Protein AF-A0A2P4PNY0-F1 (afdb_monomer)

Organism: Rhizophagus irregularis (strain DAOM 181602 / DAOM 197198 / MUCL 43194) (NCBI:txid747089)

Secondary structure (DSSP, 8-state):
-------S-----TTSHHHHHHHHHHHHHHTTT--HHHHHHHHHHHHHHHHHHHHHHHHHHHHHHHTTSPP-------------------------HHHHHHHHHHHHHHHHTT-HHHHHHHHHHHHHHHHHHHHHTT--HHHHHHHHHHHHTS-GGGGGT--HHHHHHHHHTTS-GGGEEEEEEEES-TTSPTTTTSEEEEEEEE--SSSS-EEEEEEEEE-HHHHHTTSSS---HHHHHHHHHHHHHS-HHHHHTSEEEEEETTTTEEEEEEHHHHHHHHHHHHHHHHHHHTT-B-SSTTS-EE--TTEEEEEEEEEEEEEEEEEEETTTEEEEEEEEEEEEEEEEEE-

Radius of gyration: 27.97 Å; Cα contacts (8 Å, |Δi|>4): 452; chains: 1; bounding box: 77×72×75 Å

Sequence (351 aa):
MNTSKNYPGQNDNWKDLDNTWFTHFLEEVERLDLNKVLKEKINTEHLRYMQYLQTFWQKIIKEYKENLEPINTSNSIKVQVKQKEKLKRVRDDDTTESSEYWKRQSQILEQNKNNLVYRQVIDNALLVISAYESLIEDNIIPFIKILKTSLLLRSRMSLSSANEPVLQVIVENLLPSEYCIPEFSLVINGKKPKGSGRFGYSDIFVLSNIGNNNVILELKYISLVGLNRNQKNNLGANELENLDKLLETENEESILKRPYSYWSKEDKKMNLTTIGEILNNGMNQLSLYMKTISKGRAMNYSSSGVFDERVKISKSNPNKLKGFVILVIGFRRILWRSVDEVTTNYKYNKV

Structure (mmCIF, N/CA/C/O backbone):
data_AF-A0A2P4PNY0-F1
#
_entry.id   AF-A0A2P4PNY0-F1
#
loop_
_atom_site.group_PDB
_atom_site.id
_atom_site.type_symbol
_atom_site.label_atom_id
_atom_site.label_alt_id
_atom_site.label_comp_id
_atom_site.label_asym_id
_atom_site.label_entity_id
_atom_site.label_seq_id
_atom_site.pdbx_PDB_ins_code
_atom_site.Cartn_x
_atom_site.Cartn_y
_atom_site.Cartn_z
_atom_site.occupancy
_atom_site.B_iso_or_equiv
_atom_site.auth_seq_id
_atom_site.auth_comp_id
_atom_site.auth_asym_id
_atom_site.auth_atom_id
_atom_site.pdbx_PDB_model_num
ATOM 1 N N . MET A 1 1 ? 24.763 -51.687 8.242 1.00 35.53 1 MET A N 1
ATOM 2 C CA . MET A 1 1 ? 25.988 -50.878 8.074 1.00 35.53 1 MET A CA 1
ATOM 3 C C . MET A 1 1 ? 25.565 -49.432 7.885 1.00 35.53 1 MET A C 1
ATOM 5 O O . MET A 1 1 ? 25.078 -49.081 6.822 1.00 35.53 1 MET A O 1
ATOM 9 N N . ASN A 1 2 ? 25.647 -48.646 8.961 1.00 29.22 2 ASN A N 1
ATOM 10 C CA . ASN A 1 2 ? 25.443 -47.199 8.950 1.00 29.22 2 ASN A CA 1
ATOM 11 C C . ASN A 1 2 ? 26.727 -46.542 8.446 1.00 29.22 2 ASN A C 1
ATOM 13 O O . ASN A 1 2 ? 27.775 -46.729 9.057 1.00 29.22 2 ASN A O 1
ATOM 17 N N . THR A 1 3 ? 26.648 -45.754 7.382 1.00 30.28 3 THR A N 1
ATOM 18 C CA . THR A 1 3 ? 27.722 -44.831 7.000 1.00 30.28 3 THR A CA 1
ATOM 19 C C . THR A 1 3 ? 27.232 -43.413 7.244 1.00 30.28 3 THR A C 1
ATOM 21 O O . THR A 1 3 ? 26.562 -42.826 6.393 1.00 30.28 3 THR A O 1
ATOM 24 N N . SER A 1 4 ? 27.539 -42.878 8.430 1.00 29.58 4 SER A N 1
ATOM 25 C CA . SER A 1 4 ? 27.471 -41.441 8.673 1.00 29.58 4 SER A CA 1
ATOM 26 C C . SER A 1 4 ? 28.522 -40.768 7.793 1.00 29.58 4 SER A C 1
ATOM 28 O O . SER A 1 4 ? 29.705 -41.105 7.831 1.00 29.58 4 SER A O 1
ATOM 30 N N . LYS A 1 5 ? 28.094 -39.813 6.967 1.00 33.56 5 LYS A N 1
ATOM 31 C CA . LYS A 1 5 ? 29.020 -38.844 6.385 1.00 33.56 5 LYS A CA 1
ATOM 32 C C . LYS A 1 5 ? 29.390 -37.874 7.502 1.00 33.56 5 LYS A C 1
ATOM 34 O O . LYS A 1 5 ? 28.611 -36.989 7.839 1.00 33.56 5 LYS A O 1
ATOM 39 N N . ASN A 1 6 ? 30.550 -38.104 8.111 1.00 29.53 6 ASN A N 1
ATOM 40 C CA . ASN A 1 6 ? 31.180 -37.150 9.012 1.00 29.53 6 ASN A CA 1
ATOM 41 C C . ASN A 1 6 ? 31.557 -35.904 8.201 1.00 29.53 6 ASN A C 1
ATOM 43 O O . ASN A 1 6 ? 32.392 -35.977 7.300 1.00 29.53 6 ASN A O 1
ATOM 47 N N . TYR A 1 7 ? 30.922 -34.777 8.513 1.00 32.88 7 TYR A N 1
ATOM 48 C CA . TYR A 1 7 ? 31.394 -33.458 8.103 1.00 32.88 7 TYR A CA 1
ATOM 49 C C . TYR A 1 7 ? 32.656 -33.119 8.914 1.00 32.88 7 TYR A C 1
ATOM 51 O O . TYR A 1 7 ? 32.660 -33.338 10.129 1.00 32.88 7 TYR A O 1
ATOM 59 N N . PRO A 1 8 ? 33.733 -32.611 8.294 1.00 35.16 8 PRO A N 1
ATOM 60 C CA . PRO A 1 8 ? 34.912 -32.194 9.034 1.00 35.16 8 PRO A CA 1
ATOM 61 C C . PRO A 1 8 ? 34.647 -30.842 9.713 1.00 35.16 8 PRO A C 1
ATOM 63 O O . PRO A 1 8 ? 34.237 -29.890 9.055 1.00 35.16 8 PRO A O 1
ATOM 66 N N . GLY A 1 9 ? 34.917 -30.763 11.021 1.00 38.12 9 GLY A N 1
ATOM 67 C CA . GLY A 1 9 ? 35.144 -29.490 11.713 1.00 38.12 9 GLY A CA 1
ATOM 68 C C . GLY A 1 9 ? 34.057 -29.012 12.677 1.00 38.12 9 GLY A C 1
ATOM 69 O O . GLY A 1 9 ? 33.637 -27.864 12.596 1.00 38.12 9 GLY A O 1
ATOM 70 N N . GLN A 1 10 ? 33.654 -29.837 13.649 1.00 44.44 10 GLN A N 1
ATOM 71 C CA . GLN A 1 10 ? 33.247 -29.304 14.957 1.00 44.44 10 GLN A CA 1
ATOM 72 C C . GLN A 1 10 ? 34.504 -28.748 15.637 1.00 44.44 10 GLN A C 1
ATOM 74 O O . GLN A 1 10 ? 35.266 -29.488 16.253 1.00 44.44 10 GLN A O 1
ATOM 79 N N . ASN A 1 11 ? 34.755 -27.455 15.461 1.00 36.75 11 ASN A N 1
ATOM 80 C CA . ASN A 1 11 ? 35.730 -26.723 16.253 1.00 36.75 11 ASN A CA 1
ATOM 81 C C . ASN A 1 11 ? 34.990 -25.530 16.863 1.00 36.75 11 ASN A C 1
ATOM 83 O O . ASN A 1 11 ? 34.702 -24.552 16.175 1.00 36.75 11 ASN A O 1
ATOM 87 N N . ASP A 1 12 ? 34.642 -25.634 18.146 1.00 39.16 12 ASP A N 1
ATOM 88 C CA . ASP A 1 12 ? 33.947 -24.606 18.936 1.00 39.16 12 ASP A CA 1
ATOM 89 C C . ASP A 1 12 ? 34.868 -23.416 19.267 1.00 39.16 12 ASP A C 1
ATOM 91 O O . ASP A 1 12 ? 34.909 -22.902 20.384 1.00 39.16 12 ASP A O 1
ATOM 95 N N . ASN A 1 13 ? 35.639 -22.954 18.285 1.00 46.19 13 ASN A N 1
ATOM 96 C CA . ASN A 1 13 ? 36.471 -21.773 18.394 1.00 46.19 13 ASN A CA 1
ATOM 97 C C . ASN A 1 13 ? 35.958 -20.741 17.391 1.00 46.19 13 ASN A C 1
ATOM 99 O O . ASN A 1 13 ? 36.404 -20.672 16.250 1.00 46.19 13 ASN A O 1
ATOM 103 N N . TRP A 1 14 ? 35.008 -19.911 17.829 1.00 45.34 14 TRP A N 1
ATOM 104 C CA . TRP A 1 14 ? 34.404 -18.837 17.022 1.00 45.34 14 TRP A CA 1
ATOM 105 C C . TRP A 1 14 ? 35.437 -17.836 16.467 1.00 45.34 14 TRP A C 1
ATOM 107 O O . TRP A 1 14 ? 35.106 -17.009 15.624 1.00 45.34 14 TRP A O 1
ATOM 117 N N . LYS A 1 15 ? 36.695 -17.912 16.922 1.00 47.56 15 LYS A N 1
ATOM 118 C CA . LYS A 1 15 ? 37.825 -17.135 16.409 1.00 47.56 15 LYS A CA 1
ATOM 119 C C . LYS A 1 15 ? 38.295 -17.547 15.008 1.00 47.56 15 LYS A C 1
ATOM 121 O O . LYS A 1 15 ? 38.887 -16.707 14.343 1.00 47.56 15 LYS A O 1
ATOM 126 N N . ASP A 1 16 ? 38.041 -18.778 14.559 1.00 58.91 16 ASP A N 1
ATOM 127 C CA . ASP A 1 16 ? 38.620 -19.301 13.305 1.00 58.91 16 ASP A CA 1
ATOM 128 C C . ASP A 1 16 ? 37.651 -19.341 12.113 1.00 58.91 16 ASP A C 1
ATOM 130 O O . ASP A 1 16 ? 38.061 -19.653 10.994 1.00 58.91 16 ASP A O 1
ATOM 134 N N . LEU A 1 17 ? 36.376 -18.992 12.310 1.00 62.84 17 LEU A N 1
ATOM 135 C CA . LEU A 1 17 ? 35.372 -19.065 11.245 1.00 62.84 17 LEU A CA 1
ATOM 136 C C . LEU A 1 17 ? 35.588 -17.988 10.168 1.00 62.84 17 LEU A C 1
ATOM 138 O O . LEU A 1 17 ? 35.528 -18.294 8.981 1.00 62.84 17 LEU A O 1
ATOM 142 N N . ASP A 1 18 ? 35.893 -16.755 10.580 1.00 66.19 18 ASP A N 1
ATOM 143 C CA . ASP A 1 18 ? 36.121 -15.611 9.682 1.00 66.19 18 ASP A CA 1
ATOM 144 C C . ASP A 1 18 ? 37.346 -15.840 8.783 1.00 66.19 18 ASP A C 1
ATOM 146 O O . ASP A 1 18 ? 37.265 -15.740 7.561 1.00 66.19 18 ASP A O 1
ATOM 150 N N . ASN A 1 19 ? 38.450 -16.305 9.379 1.00 70.19 19 ASN A N 1
ATOM 151 C CA . ASN A 1 19 ? 39.661 -16.670 8.644 1.00 70.19 19 ASN A CA 1
ATOM 152 C C . ASN A 1 19 ? 39.401 -17.811 7.648 1.00 70.19 19 ASN A C 1
ATOM 154 O O . ASN A 1 19 ? 39.857 -17.740 6.512 1.00 70.19 19 ASN A O 1
ATOM 158 N N . THR A 1 20 ? 38.630 -18.831 8.041 1.00 73.31 20 THR A N 1
ATOM 159 C CA . THR A 1 20 ? 38.307 -19.975 7.169 1.00 73.31 20 THR A CA 1
ATOM 160 C C . THR A 1 20 ? 37.465 -19.549 5.962 1.00 73.31 20 THR A C 1
ATOM 162 O O . THR A 1 20 ? 37.745 -19.949 4.832 1.00 73.31 20 THR A O 1
ATOM 165 N N . TRP A 1 21 ? 36.455 -18.702 6.178 1.00 71.00 21 TRP A N 1
ATOM 166 C CA . TRP A 1 21 ? 35.624 -18.162 5.099 1.00 71.00 21 TRP A CA 1
ATOM 167 C C . TRP A 1 21 ? 36.411 -17.238 4.172 1.00 71.00 21 TRP A C 1
ATOM 169 O O . TRP A 1 21 ? 36.266 -17.318 2.951 1.00 71.00 21 TRP A O 1
ATOM 179 N N . PHE A 1 22 ? 37.273 -16.392 4.734 1.00 72.94 22 PHE A N 1
ATOM 180 C CA . PHE A 1 22 ? 38.096 -15.477 3.957 1.00 72.94 22 PHE A CA 1
ATOM 181 C C . PHE A 1 22 ? 39.138 -16.209 3.102 1.00 72.94 22 PHE A C 1
ATOM 183 O O . PHE A 1 22 ? 39.318 -15.866 1.934 1.00 72.94 22 PHE A O 1
ATOM 190 N N . THR A 1 23 ? 39.772 -17.260 3.633 1.00 75.56 23 THR A N 1
ATOM 191 C CA . THR A 1 23 ? 40.696 -18.106 2.864 1.00 75.56 23 THR A CA 1
ATOM 192 C C . THR A 1 23 ? 39.990 -18.780 1.688 1.00 75.56 23 THR A C 1
ATOM 194 O O . THR A 1 23 ? 40.466 -18.657 0.563 1.00 75.56 23 THR A O 1
ATOM 197 N N . HIS A 1 24 ? 38.818 -19.389 1.899 1.00 74.81 24 HIS A N 1
ATOM 198 C CA . HIS A 1 24 ? 38.047 -19.991 0.803 1.00 74.81 24 HIS A CA 1
ATOM 199 C C . HIS A 1 24 ? 37.588 -18.972 -0.247 1.00 74.81 24 HIS A C 1
ATOM 201 O O . HIS A 1 24 ? 37.593 -19.255 -1.444 1.00 74.81 24 HIS A O 1
ATOM 207 N N . PHE A 1 25 ? 37.222 -17.764 0.179 1.00 72.62 25 PHE A N 1
ATOM 208 C CA . PHE A 1 25 ? 36.877 -16.689 -0.744 1.00 72.62 25 PHE A CA 1
ATOM 209 C C . PHE A 1 25 ? 38.079 -16.255 -1.599 1.00 72.62 25 PHE A C 1
ATOM 211 O O . PHE A 1 25 ? 37.933 -16.045 -2.802 1.00 72.62 25 PHE A O 1
ATOM 218 N N . LEU A 1 26 ? 39.278 -16.159 -1.012 1.00 70.81 26 LEU A N 1
ATOM 219 C CA . LEU A 1 26 ? 40.501 -15.836 -1.753 1.00 70.81 26 LEU A CA 1
ATOM 220 C C . LEU A 1 26 ? 40.903 -16.937 -2.745 1.00 70.81 26 LEU A C 1
ATOM 222 O O . LEU A 1 26 ? 41.363 -16.606 -3.836 1.00 70.81 26 LEU A O 1
ATOM 226 N N . GLU A 1 27 ? 40.693 -18.211 -2.409 1.00 73.38 27 GLU A N 1
ATOM 227 C CA . GLU A 1 27 ? 40.929 -19.348 -3.314 1.00 73.38 27 GLU A CA 1
ATOM 228 C C . GLU A 1 27 ? 40.008 -19.303 -4.549 1.00 73.38 27 GLU A C 1
ATOM 230 O O . GLU A 1 27 ? 40.461 -19.513 -5.676 1.00 73.38 27 GLU A O 1
ATOM 235 N N . GLU A 1 28 ? 38.728 -18.950 -4.381 1.00 67.44 28 GLU A N 1
ATOM 236 C CA . GLU A 1 28 ? 37.810 -18.752 -5.517 1.00 67.44 28 GLU A CA 1
ATOM 237 C C . GLU A 1 28 ? 38.168 -17.513 -6.351 1.00 67.44 28 GLU A C 1
ATOM 239 O O . GLU A 1 28 ? 38.040 -17.529 -7.574 1.00 67.44 28 GLU A O 1
ATOM 244 N N . VAL A 1 29 ? 38.671 -16.446 -5.722 1.00 65.12 29 VAL A N 1
ATOM 245 C CA . VAL A 1 29 ? 39.173 -15.251 -6.424 1.00 65.12 29 VAL A CA 1
ATOM 246 C C . VAL A 1 29 ? 40.440 -15.563 -7.233 1.00 65.12 29 VAL A C 1
ATOM 248 O O . VAL A 1 29 ? 40.585 -15.053 -8.344 1.00 65.12 29 VAL A O 1
ATOM 251 N N . GLU A 1 30 ? 41.332 -16.427 -6.734 1.00 65.31 30 GLU A N 1
ATOM 252 C CA . GLU A 1 30 ? 42.498 -16.923 -7.486 1.00 65.31 30 GLU A CA 1
ATOM 253 C C . GLU A 1 30 ? 42.089 -17.768 -8.698 1.00 65.31 30 GLU A C 1
ATOM 255 O O . GLU A 1 30 ? 42.715 -17.680 -9.754 1.00 65.31 30 GLU A O 1
ATOM 260 N N . ARG A 1 31 ? 40.984 -18.515 -8.595 1.00 69.81 31 ARG A N 1
ATOM 261 C CA . ARG A 1 31 ? 40.416 -19.300 -9.703 1.00 69.81 31 ARG A CA 1
ATOM 262 C C . ARG A 1 31 ? 39.869 -18.441 -10.850 1.00 69.81 31 ARG A C 1
ATOM 264 O O . ARG A 1 31 ? 39.661 -18.954 -11.949 1.00 69.81 31 ARG A O 1
ATOM 271 N N . LEU A 1 32 ? 39.640 -17.150 -10.601 1.00 69.88 32 LEU A N 1
ATOM 272 C CA . LEU A 1 32 ? 39.089 -16.178 -11.550 1.00 69.88 32 LEU A CA 1
ATOM 273 C C . LEU A 1 32 ? 40.162 -15.306 -12.240 1.00 69.88 32 LEU A C 1
ATOM 275 O O . LEU A 1 32 ? 39.797 -14.388 -12.971 1.00 69.88 32 LEU A O 1
ATOM 279 N N . ASP A 1 33 ? 41.455 -15.587 -12.019 1.00 62.03 33 ASP A N 1
ATOM 280 C CA . ASP A 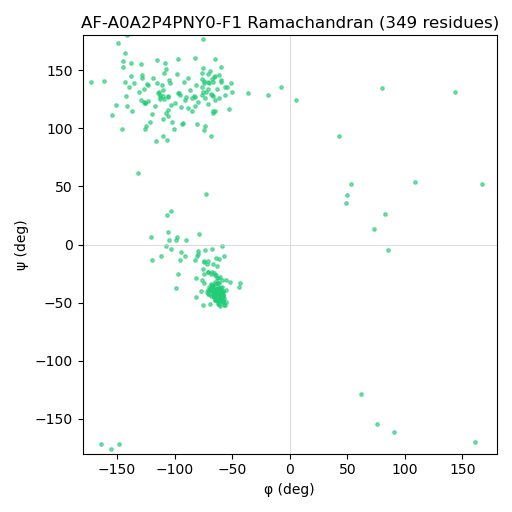1 33 ? 42.620 -14.881 -12.597 1.00 62.03 33 ASP A CA 1
ATOM 281 C C . ASP A 1 33 ? 42.552 -13.343 -12.457 1.00 62.03 33 ASP A C 1
ATOM 283 O O . ASP A 1 33 ? 42.810 -12.562 -13.377 1.00 62.03 33 ASP A O 1
ATOM 287 N N . LEU A 1 34 ? 42.128 -12.885 -11.276 1.00 63.31 34 LEU A N 1
ATOM 288 C CA . LEU A 1 34 ? 41.931 -11.468 -10.988 1.00 63.31 34 LEU A CA 1
ATOM 289 C C . LEU A 1 34 ? 43.256 -10.769 -10.624 1.00 63.31 34 LEU A C 1
ATOM 291 O O . LEU A 1 34 ? 44.068 -11.263 -9.845 1.00 63.31 34 LEU A O 1
ATOM 295 N N . ASN A 1 35 ? 43.450 -9.566 -11.178 1.00 67.88 35 ASN A N 1
ATOM 296 C CA . ASN A 1 35 ? 44.661 -8.742 -11.057 1.00 67.88 35 ASN A CA 1
ATOM 297 C C . ASN A 1 35 ? 45.123 -8.547 -9.591 1.00 67.88 35 ASN A C 1
ATOM 299 O O . ASN A 1 35 ? 44.317 -8.246 -8.708 1.00 67.88 35 ASN A O 1
ATOM 303 N N . LYS A 1 36 ? 46.444 -8.618 -9.352 1.00 69.62 36 LYS A N 1
ATOM 304 C CA . LYS A 1 36 ? 47.136 -8.393 -8.063 1.00 69.62 36 LYS A CA 1
ATOM 305 C C . LYS A 1 36 ? 46.637 -7.165 -7.279 1.00 69.62 36 LYS A C 1
ATOM 307 O O . LYS A 1 36 ? 46.517 -7.233 -6.058 1.00 69.62 36 LYS A O 1
ATOM 312 N N . VAL A 1 37 ? 46.278 -6.081 -7.970 1.00 69.44 37 VAL A N 1
ATOM 313 C CA . VAL A 1 37 ? 45.734 -4.849 -7.361 1.00 69.44 37 VAL A CA 1
ATOM 314 C C . VAL A 1 37 ? 44.394 -5.094 -6.653 1.00 69.44 37 VAL A C 1
ATOM 316 O O . VAL A 1 37 ? 44.138 -4.549 -5.579 1.00 69.44 37 VAL A O 1
ATOM 319 N N . LEU A 1 38 ? 43.534 -5.945 -7.218 1.00 67.88 38 LEU A N 1
ATOM 320 C CA . LEU A 1 38 ? 42.243 -6.283 -6.620 1.00 67.88 38 LEU A CA 1
ATOM 321 C C . LEU A 1 38 ? 42.424 -7.141 -5.361 1.00 67.88 38 LEU A C 1
ATOM 323 O O . LEU A 1 38 ? 41.728 -6.928 -4.372 1.00 67.88 38 LEU A O 1
ATOM 327 N N . LYS A 1 39 ? 43.407 -8.049 -5.364 1.00 69.69 39 LYS A N 1
ATOM 328 C CA . LYS A 1 39 ? 43.747 -8.888 -4.204 1.00 69.69 39 LYS A CA 1
ATOM 329 C C . LYS A 1 39 ? 44.208 -8.044 -3.011 1.00 69.69 39 LYS A C 1
ATOM 331 O O . LYS A 1 39 ? 43.735 -8.235 -1.892 1.00 69.69 39 LYS A O 1
ATOM 336 N N . GLU A 1 40 ? 45.067 -7.056 -3.252 1.00 74.31 40 GLU A N 1
ATOM 337 C CA . GLU A 1 40 ? 45.514 -6.108 -2.221 1.00 74.31 40 GLU A CA 1
ATOM 338 C C . GLU A 1 40 ? 44.351 -5.258 -1.679 1.00 74.31 40 GLU A C 1
ATOM 340 O O . GLU A 1 40 ? 44.251 -5.031 -0.468 1.00 74.31 40 GLU A O 1
ATOM 345 N N . LYS A 1 41 ? 43.418 -4.853 -2.551 1.00 78.06 41 LYS A N 1
ATOM 346 C CA . LYS A 1 41 ? 42.218 -4.111 -2.150 1.00 78.06 41 LYS A CA 1
ATOM 347 C C . LYS A 1 41 ? 41.279 -4.956 -1.283 1.00 78.06 41 LYS A C 1
ATOM 349 O O . LYS A 1 41 ? 40.830 -4.471 -0.248 1.00 78.06 41 LYS A O 1
ATOM 354 N N . ILE A 1 42 ? 41.033 -6.211 -1.660 1.00 75.06 42 ILE A N 1
ATOM 355 C CA . ILE A 1 42 ? 40.194 -7.154 -0.901 1.00 75.06 42 ILE A CA 1
ATOM 356 C C . ILE A 1 42 ? 40.784 -7.403 0.492 1.00 75.06 42 ILE A C 1
ATOM 358 O O . ILE A 1 42 ? 40.068 -7.287 1.485 1.00 75.06 42 ILE A O 1
ATOM 362 N N . ASN A 1 43 ? 42.095 -7.648 0.585 1.00 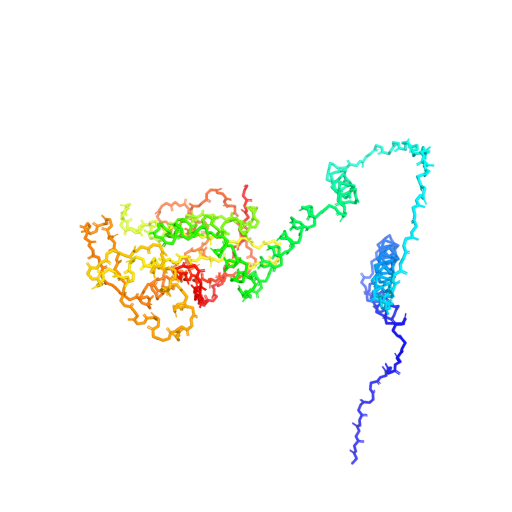73.50 43 ASN A N 1
ATOM 363 C CA . ASN A 1 43 ? 42.782 -7.836 1.867 1.00 73.50 43 ASN A CA 1
ATOM 364 C C . ASN A 1 43 ? 42.666 -6.604 2.775 1.00 73.50 43 ASN A C 1
ATOM 366 O O . ASN A 1 43 ? 42.447 -6.729 3.981 1.00 73.50 43 ASN A O 1
ATOM 370 N N . THR A 1 44 ? 42.783 -5.408 2.194 1.00 74.62 44 THR A N 1
ATOM 371 C CA . THR A 1 44 ? 42.687 -4.148 2.940 1.00 74.62 44 THR A CA 1
ATOM 372 C C . THR A 1 44 ? 41.277 -3.920 3.487 1.00 74.62 44 THR A C 1
ATOM 374 O O . THR A 1 44 ? 41.123 -3.544 4.650 1.00 74.62 44 THR A O 1
ATOM 377 N N . GLU A 1 45 ? 40.238 -4.163 2.682 1.00 74.81 45 GLU A N 1
ATOM 378 C CA . GLU A 1 45 ? 38.852 -4.017 3.143 1.00 74.81 45 GLU A CA 1
ATOM 379 C C . GLU A 1 45 ? 38.485 -5.092 4.174 1.00 74.81 45 GLU A C 1
ATOM 381 O O . GLU A 1 45 ? 37.852 -4.764 5.176 1.00 74.81 45 GLU A O 1
ATOM 386 N N . HIS A 1 46 ? 38.946 -6.337 4.009 1.00 75.56 46 HIS A N 1
ATOM 387 C CA . HIS A 1 46 ? 38.740 -7.395 5.001 1.00 75.56 46 HIS A CA 1
ATOM 388 C C . HIS A 1 46 ? 39.317 -7.011 6.370 1.00 75.56 46 HIS A C 1
ATOM 390 O O . HIS A 1 46 ? 38.608 -7.039 7.374 1.00 75.56 46 HIS A O 1
ATOM 396 N N . LEU A 1 47 ? 40.571 -6.543 6.410 1.00 74.81 47 LEU A N 1
ATOM 397 C CA . LEU A 1 47 ? 41.205 -6.091 7.651 1.00 74.81 47 LEU A CA 1
ATOM 398 C C . LEU A 1 47 ? 40.433 -4.930 8.301 1.00 74.81 47 LEU A C 1
ATOM 400 O O . LEU A 1 47 ? 40.267 -4.889 9.522 1.00 74.81 47 LEU A O 1
ATOM 404 N N . ARG A 1 48 ? 39.934 -3.995 7.485 1.00 71.94 48 ARG A N 1
ATOM 405 C CA . ARG A 1 48 ? 39.144 -2.848 7.946 1.00 71.94 48 ARG A CA 1
ATOM 406 C C . ARG A 1 48 ? 37.810 -3.280 8.558 1.00 71.94 48 ARG A C 1
ATOM 408 O O . ARG A 1 48 ? 37.443 -2.782 9.624 1.00 71.94 48 ARG A O 1
ATOM 415 N N . TYR A 1 49 ? 37.100 -4.205 7.916 1.00 71.56 49 TYR A N 1
ATOM 416 C CA . TYR A 1 49 ? 35.847 -4.755 8.431 1.00 71.56 49 TYR A CA 1
ATOM 417 C C . TYR A 1 49 ? 36.064 -5.598 9.689 1.00 71.56 49 TYR A C 1
ATOM 419 O O . TYR A 1 49 ? 35.305 -5.445 10.645 1.00 71.56 49 TYR A O 1
ATOM 427 N N . MET A 1 50 ? 37.134 -6.396 9.745 1.00 72.81 50 MET A N 1
ATOM 428 C CA . MET A 1 50 ? 37.508 -7.172 10.930 1.00 72.81 50 MET A CA 1
ATOM 429 C C . MET A 1 50 ? 37.737 -6.255 12.144 1.00 72.81 50 MET A C 1
ATOM 431 O O . MET A 1 50 ? 37.176 -6.479 13.217 1.00 72.81 50 MET A O 1
ATOM 435 N N . GLN A 1 51 ? 38.486 -5.160 11.969 1.00 68.94 51 GLN A N 1
ATOM 436 C CA . GLN A 1 51 ? 38.708 -4.157 13.022 1.00 68.94 51 GLN A CA 1
ATOM 437 C C . GLN A 1 51 ? 37.412 -3.452 13.448 1.00 68.94 51 GLN A C 1
ATOM 439 O O . GLN A 1 51 ? 37.193 -3.210 14.641 1.00 68.94 51 GLN A O 1
ATOM 444 N N . TYR A 1 52 ? 36.540 -3.132 12.489 1.00 74.75 52 TYR A N 1
ATOM 445 C CA . TYR A 1 52 ? 35.236 -2.530 12.760 1.00 74.75 52 TYR A CA 1
ATOM 446 C C . TYR A 1 52 ? 34.346 -3.462 13.593 1.00 74.75 52 TYR A C 1
ATOM 448 O O . TYR A 1 52 ? 33.852 -3.055 14.646 1.00 74.75 52 TYR A O 1
ATOM 456 N N . LEU A 1 53 ? 34.198 -4.721 13.170 1.00 67.62 53 LEU A N 1
ATOM 457 C CA . LEU A 1 53 ? 33.413 -5.747 13.859 1.00 67.62 53 LEU A CA 1
ATOM 458 C C . LEU A 1 53 ? 33.958 -6.031 15.260 1.00 67.62 53 LEU A C 1
ATOM 460 O O . LEU A 1 53 ? 33.189 -6.086 16.220 1.00 67.62 53 LEU A O 1
ATOM 464 N N . GLN A 1 54 ? 35.280 -6.138 15.406 1.00 70.81 54 GLN A N 1
ATOM 465 C CA . GLN A 1 54 ? 35.923 -6.310 16.707 1.00 70.81 54 GLN A CA 1
ATOM 466 C C . GLN A 1 54 ? 35.593 -5.143 17.648 1.00 70.81 54 GLN A C 1
ATOM 468 O O . GLN A 1 54 ? 35.190 -5.359 18.792 1.00 70.81 54 GLN A O 1
ATOM 473 N N . THR A 1 55 ? 35.715 -3.907 17.158 1.00 70.19 55 THR A N 1
ATOM 474 C CA . THR A 1 55 ? 35.408 -2.698 17.935 1.00 70.19 55 THR A CA 1
ATOM 475 C C . THR A 1 55 ? 33.928 -2.636 18.315 1.00 70.19 55 THR A C 1
ATOM 477 O O . THR A 1 55 ? 33.587 -2.255 19.437 1.00 70.19 55 THR A O 1
ATOM 480 N N . PHE A 1 56 ? 33.040 -3.015 17.395 1.00 74.69 56 PHE A N 1
ATOM 481 C CA . PHE A 1 56 ? 31.600 -3.081 17.621 1.00 74.69 56 PHE A CA 1
ATOM 482 C C . PHE A 1 56 ? 31.256 -4.070 18.743 1.00 74.69 56 PHE A C 1
ATOM 484 O O . PHE A 1 56 ? 30.634 -3.686 19.732 1.00 74.69 56 PHE A O 1
ATOM 491 N N . TRP A 1 57 ? 31.739 -5.311 18.664 1.00 67.31 57 TRP A N 1
ATOM 492 C CA . TRP A 1 57 ? 31.449 -6.331 19.675 1.00 67.31 57 TRP A CA 1
ATOM 493 C C . TRP A 1 57 ? 32.074 -6.030 21.036 1.00 67.31 57 TRP A C 1
ATOM 495 O O . TRP A 1 57 ? 31.443 -6.268 22.064 1.00 67.31 57 TRP A O 1
ATOM 505 N N . GLN A 1 58 ? 33.273 -5.445 21.075 1.00 71.19 58 GLN A N 1
ATOM 506 C CA . GLN A 1 58 ? 33.872 -4.983 22.329 1.00 71.19 58 GLN A CA 1
ATOM 507 C C . GLN A 1 58 ? 33.008 -3.928 23.030 1.00 71.19 58 GLN A C 1
ATOM 509 O O . GLN A 1 58 ? 32.898 -3.961 24.257 1.00 71.19 58 GLN A O 1
ATOM 514 N N . LYS A 1 59 ? 32.361 -3.027 22.275 1.00 77.62 59 LYS A N 1
ATOM 515 C CA . LYS A 1 59 ? 31.403 -2.060 22.834 1.00 77.62 59 LYS A CA 1
ATOM 516 C C . LYS A 1 59 ? 30.170 -2.757 23.408 1.00 77.62 59 LYS A C 1
ATOM 518 O O . LYS A 1 59 ? 29.839 -2.490 24.557 1.00 77.62 59 LYS A O 1
ATOM 523 N N . ILE A 1 60 ? 29.562 -3.684 22.665 1.00 67.94 60 ILE A N 1
ATOM 524 C CA . ILE A 1 60 ? 28.383 -4.444 23.119 1.00 67.94 60 ILE A CA 1
ATOM 525 C C . ILE A 1 60 ? 28.689 -5.245 24.394 1.00 67.94 60 ILE A C 1
ATOM 527 O O . ILE A 1 60 ? 27.931 -5.205 25.359 1.00 67.94 60 ILE A O 1
ATOM 531 N N . ILE A 1 61 ? 29.832 -5.937 24.441 1.00 75.62 61 ILE A N 1
ATOM 532 C CA . ILE A 1 61 ? 30.250 -6.721 25.614 1.00 75.62 61 ILE A CA 1
ATOM 533 C C . ILE A 1 61 ? 30.508 -5.813 26.821 1.00 75.62 61 ILE A C 1
ATOM 535 O O . ILE A 1 61 ? 30.171 -6.177 27.948 1.00 75.62 61 ILE A O 1
ATOM 539 N N . LYS A 1 62 ? 31.117 -4.641 26.604 1.00 78.38 62 LYS A N 1
ATOM 540 C CA . LYS A 1 62 ? 31.360 -3.656 27.662 1.00 78.38 62 LYS A CA 1
ATOM 541 C C . LYS A 1 62 ? 30.046 -3.123 28.237 1.00 78.38 62 LYS A C 1
ATOM 543 O O . LYS A 1 62 ? 29.880 -3.145 29.449 1.00 78.38 62 LYS A O 1
ATOM 548 N N . GLU A 1 63 ? 29.114 -2.727 27.376 1.00 76.38 63 GLU A N 1
ATOM 549 C CA . GLU A 1 63 ? 27.780 -2.255 27.760 1.00 76.38 63 GLU A CA 1
ATOM 550 C C . GLU A 1 63 ? 27.008 -3.323 28.549 1.00 76.38 63 GLU A C 1
ATOM 552 O O . GLU A 1 63 ? 26.406 -3.035 29.579 1.00 76.38 63 GLU A O 1
ATOM 557 N N . TYR A 1 64 ? 27.091 -4.588 28.131 1.00 70.12 64 TYR A N 1
ATOM 558 C CA . TYR A 1 64 ? 26.448 -5.689 28.847 1.00 70.12 64 TYR A CA 1
ATOM 559 C C . TYR A 1 64 ? 27.064 -5.940 30.235 1.00 70.12 64 TYR A C 1
ATOM 561 O O . TYR A 1 64 ? 26.340 -6.197 31.193 1.00 70.12 64 TYR A O 1
ATOM 569 N N . LYS A 1 65 ? 28.395 -5.835 30.369 1.00 74.12 65 LYS A N 1
ATOM 570 C CA . LYS A 1 65 ? 29.096 -5.974 31.660 1.00 74.12 65 LYS A CA 1
ATOM 571 C C . LYS A 1 65 ? 28.806 -4.818 32.619 1.00 74.12 65 LYS A C 1
ATOM 573 O O . LYS A 1 65 ? 28.677 -5.058 33.812 1.00 74.12 65 LYS A O 1
ATOM 578 N N . GLU A 1 66 ? 28.687 -3.592 32.111 1.00 71.94 66 GLU A N 1
ATOM 579 C CA . GLU A 1 66 ? 28.356 -2.404 32.915 1.00 71.94 66 GLU A CA 1
ATOM 580 C C . GLU A 1 66 ? 26.909 -2.441 33.444 1.00 71.94 66 GLU A C 1
ATOM 582 O O . GLU A 1 66 ? 26.631 -1.894 34.507 1.00 71.94 66 GLU A O 1
ATOM 587 N N . ASN A 1 67 ? 26.008 -3.153 32.760 1.00 67.31 67 ASN A N 1
ATOM 588 C CA . ASN A 1 67 ? 24.601 -3.300 33.148 1.00 67.31 67 ASN A CA 1
ATOM 589 C C . ASN A 1 67 ? 24.314 -4.503 34.079 1.00 67.31 67 ASN A C 1
ATOM 591 O O . ASN A 1 67 ? 23.151 -4.765 34.386 1.00 67.31 67 ASN A O 1
ATOM 595 N N . LEU A 1 68 ? 25.341 -5.243 34.521 1.00 51.59 68 LEU A N 1
ATOM 596 C CA . LEU A 1 68 ? 25.211 -6.464 35.338 1.00 51.59 68 LEU A CA 1
ATOM 597 C C . LEU A 1 68 ? 25.560 -6.293 36.834 1.00 51.59 68 LEU A C 1
ATOM 599 O O . LEU A 1 68 ? 25.505 -7.272 37.576 1.00 51.59 68 LEU A O 1
ATOM 603 N N . GLU A 1 69 ? 25.878 -5.086 37.310 1.00 46.44 69 GLU A N 1
ATOM 604 C CA . GLU A 1 69 ? 26.152 -4.827 38.737 1.00 46.44 69 GLU A CA 1
ATOM 605 C C . GLU A 1 69 ? 24.879 -4.393 39.510 1.00 46.44 69 GLU A C 1
ATOM 607 O O . GLU A 1 69 ? 24.079 -3.613 38.981 1.00 46.44 69 GLU A O 1
ATOM 612 N N . PRO A 1 70 ? 24.653 -4.852 40.762 1.00 44.47 70 PRO A N 1
ATOM 613 C CA . PRO A 1 70 ? 23.462 -4.504 41.532 1.00 44.47 70 PRO A CA 1
ATOM 614 C C . PRO A 1 70 ? 23.516 -3.067 42.068 1.00 44.47 70 PRO A C 1
ATOM 616 O O . PRO A 1 70 ? 24.533 -2.598 42.574 1.00 44.47 70 PRO A O 1
ATOM 619 N N . ILE A 1 71 ? 22.361 -2.401 42.036 1.00 43.66 71 ILE A N 1
ATOM 620 C CA . ILE A 1 71 ? 22.097 -1.093 42.646 1.00 43.66 71 ILE A CA 1
ATOM 621 C C . ILE A 1 71 ? 22.502 -1.105 44.129 1.00 43.66 71 ILE A C 1
ATOM 623 O O . ILE A 1 71 ? 21.868 -1.790 44.928 1.00 43.66 71 ILE A O 1
ATOM 627 N N . ASN A 1 72 ? 23.491 -0.285 44.507 1.00 33.75 72 ASN A N 1
ATOM 628 C CA . ASN A 1 72 ? 23.607 0.277 45.853 1.00 33.75 72 ASN A CA 1
ATOM 629 C C . ASN A 1 72 ? 24.320 1.646 45.864 1.00 33.75 72 ASN A C 1
ATOM 631 O O . ASN A 1 72 ? 25.464 1.804 45.458 1.00 33.75 72 ASN A O 1
ATOM 635 N N . THR A 1 73 ? 23.555 2.622 46.349 1.00 32.75 73 THR A N 1
ATOM 636 C CA . THR A 1 73 ? 23.836 3.927 46.971 1.00 32.75 73 THR A CA 1
ATOM 637 C C . THR A 1 73 ? 25.283 4.454 47.061 1.00 32.75 73 THR A C 1
ATOM 639 O O . THR A 1 73 ? 26.111 3.890 47.766 1.00 32.75 73 THR A O 1
ATOM 642 N N . SER A 1 74 ? 25.507 5.666 46.523 1.00 30.27 74 SER A N 1
ATOM 643 C CA . SER A 1 74 ? 25.995 6.884 47.225 1.00 30.27 74 SER A CA 1
ATOM 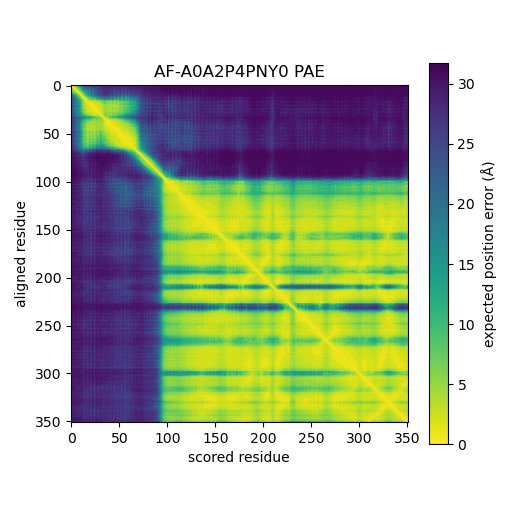644 C C . SER A 1 74 ? 26.951 7.779 46.404 1.00 30.27 74 SER A C 1
ATOM 646 O O . SER A 1 74 ? 27.899 7.335 45.771 1.00 30.27 74 SER A O 1
ATOM 648 N N . ASN A 1 75 ? 26.621 9.076 46.430 1.00 32.59 75 ASN A N 1
ATOM 649 C CA . ASN A 1 75 ? 27.367 10.298 46.093 1.00 32.59 75 ASN A CA 1
ATOM 650 C C . ASN A 1 75 ? 28.872 10.216 45.761 1.00 32.59 75 ASN A C 1
ATOM 652 O O . ASN A 1 75 ? 29.657 9.773 46.589 1.00 32.59 75 ASN A O 1
ATOM 656 N N . SER A 1 76 ? 29.292 10.925 44.699 1.00 28.75 76 SER A N 1
ATOM 657 C CA . SER A 1 76 ? 30.349 11.955 44.787 1.00 28.75 76 SER A CA 1
ATOM 658 C C . SER A 1 76 ? 30.525 12.747 43.479 1.00 28.75 76 SER A C 1
ATOM 660 O O . SER A 1 76 ? 30.486 12.218 42.376 1.00 28.75 76 SER A O 1
ATOM 662 N N . ILE A 1 77 ? 30.736 14.046 43.662 1.00 33.19 77 ILE A N 1
ATOM 663 C CA . ILE A 1 77 ? 30.881 15.165 42.724 1.00 33.19 77 ILE A CA 1
ATOM 664 C C . ILE A 1 77 ? 32.326 15.281 42.157 1.00 33.19 77 ILE A C 1
ATOM 666 O O . ILE A 1 77 ? 33.267 14.881 42.837 1.00 33.19 77 ILE A O 1
ATOM 670 N N . LYS A 1 78 ? 32.473 15.999 41.011 1.00 30.41 78 LYS A N 1
ATOM 671 C CA . LYS A 1 78 ? 33.684 16.640 40.392 1.00 30.41 78 LYS A CA 1
ATOM 672 C C . LYS A 1 78 ? 34.618 15.695 39.595 1.00 30.41 78 LYS A C 1
ATOM 674 O O . LYS A 1 78 ? 34.923 14.610 40.045 1.00 30.41 78 LYS A O 1
ATOM 679 N N . VAL A 1 79 ? 35.118 16.020 38.392 1.00 30.56 79 VAL A N 1
ATOM 680 C CA . VAL A 1 79 ? 35.842 17.231 37.944 1.00 30.56 79 VAL A CA 1
ATOM 681 C C . VAL A 1 79 ? 35.799 17.349 36.400 1.00 30.56 79 VAL A C 1
ATOM 683 O O . VAL A 1 79 ? 35.990 16.368 35.690 1.00 30.56 79 VAL A O 1
ATOM 686 N N . GLN A 1 80 ? 35.632 18.573 35.883 1.00 38.22 80 GLN A N 1
ATOM 687 C CA . GLN A 1 80 ? 35.979 18.978 34.512 1.00 38.22 80 GLN A CA 1
ATOM 688 C C . GLN A 1 80 ? 37.500 19.143 34.351 1.00 38.22 80 GLN A C 1
ATOM 690 O O . GLN A 1 80 ? 38.079 19.929 35.095 1.00 38.22 80 GLN A O 1
ATOM 695 N N . VAL A 1 81 ? 38.120 18.563 33.312 1.00 28.75 81 VAL A N 1
ATOM 696 C CA . VAL A 1 81 ? 39.373 19.094 32.737 1.00 28.75 81 VAL A CA 1
ATOM 697 C C . VAL A 1 81 ? 39.377 18.968 31.207 1.00 28.75 81 VAL A C 1
ATOM 699 O O . VAL A 1 81 ? 39.310 17.883 30.640 1.00 28.75 81 VAL A O 1
ATOM 702 N N . LYS A 1 82 ? 39.469 20.142 30.568 1.00 35.34 82 LYS A N 1
ATOM 703 C CA . LYS A 1 82 ? 40.037 20.452 29.245 1.00 35.34 82 LYS A CA 1
ATOM 704 C C . LYS A 1 82 ? 40.992 19.388 28.683 1.00 35.34 82 LYS A C 1
ATOM 706 O O . LYS A 1 82 ? 42.060 19.197 29.248 1.00 35.34 82 LYS A O 1
ATOM 711 N N . GLN A 1 83 ? 40.755 18.953 27.446 1.00 31.59 83 GLN A N 1
ATOM 712 C CA . GLN A 1 83 ? 41.839 18.803 26.470 1.00 31.59 83 GLN A CA 1
ATOM 713 C C . GLN A 1 83 ? 41.395 19.343 25.109 1.00 31.59 83 GLN A C 1
ATOM 715 O O . GLN A 1 83 ? 40.456 18.867 24.479 1.00 31.59 83 GLN A O 1
ATOM 720 N N . LYS A 1 84 ? 42.081 20.409 24.702 1.00 35.91 84 LYS A N 1
ATOM 721 C CA . LYS A 1 84 ? 42.002 21.064 23.405 1.00 35.91 84 LYS A CA 1
ATOM 722 C C . LYS A 1 84 ? 43.420 20.985 22.861 1.00 35.91 84 LYS A C 1
ATOM 724 O O . LYS A 1 84 ? 44.254 21.739 23.343 1.00 35.91 84 LYS A O 1
ATOM 729 N N . GLU A 1 85 ? 43.698 20.118 21.891 1.00 32.34 85 GLU A N 1
ATOM 730 C CA . GLU A 1 85 ? 44.909 20.261 21.079 1.00 32.34 85 GLU A CA 1
ATOM 731 C C . GLU A 1 85 ? 44.785 19.627 19.682 1.00 32.34 85 GLU A C 1
ATOM 733 O O . GLU A 1 85 ? 44.679 18.421 19.510 1.00 32.34 85 GLU A O 1
ATOM 738 N N . LYS A 1 86 ? 44.773 20.527 18.688 1.00 36.66 86 LYS A N 1
ATOM 739 C CA . LYS A 1 86 ? 45.357 20.439 17.338 1.00 36.66 86 LYS A CA 1
ATOM 740 C C . LYS A 1 86 ? 45.195 19.127 16.551 1.00 36.66 86 LYS A C 1
ATOM 742 O O . LYS A 1 86 ? 46.112 18.318 16.484 1.00 36.66 86 LYS A O 1
ATOM 747 N N . LEU A 1 87 ? 44.143 19.058 15.733 1.00 34.03 87 LEU A N 1
ATOM 748 C CA . LEU A 1 87 ? 44.202 18.323 14.465 1.00 34.03 87 LEU A CA 1
ATOM 749 C C . LEU A 1 87 ? 44.611 19.292 13.348 1.00 34.03 87 LEU A C 1
ATOM 751 O O . LEU A 1 87 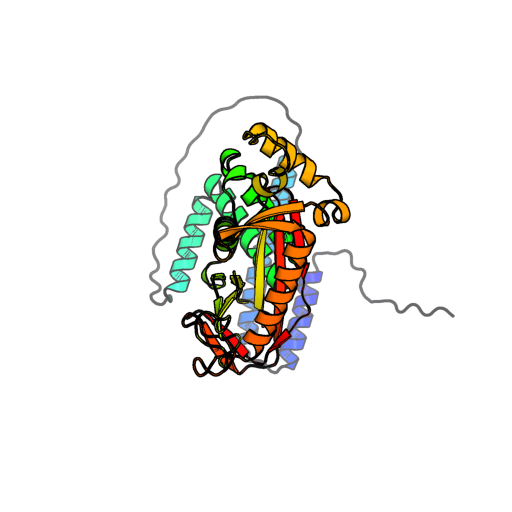? 43.847 20.163 12.929 1.00 34.03 87 LEU A O 1
ATOM 755 N N . LYS A 1 88 ? 45.874 19.169 12.926 1.00 33.53 88 LYS A N 1
ATOM 756 C CA . LYS A 1 88 ? 46.417 19.790 11.715 1.00 33.53 88 LYS A CA 1
ATOM 757 C C . LYS A 1 88 ? 45.565 19.358 10.518 1.00 33.53 88 LYS A C 1
ATOM 759 O O . LYS A 1 88 ? 45.354 18.169 10.305 1.00 33.53 88 LYS A O 1
ATOM 764 N N . ARG A 1 89 ? 45.110 20.337 9.734 1.00 40.12 89 ARG A N 1
ATOM 765 C CA . ARG A 1 89 ? 44.544 20.118 8.400 1.00 40.12 89 ARG A CA 1
ATOM 766 C C . ARG A 1 89 ? 45.659 19.619 7.483 1.00 40.12 89 ARG A C 1
ATOM 768 O O . ARG A 1 89 ? 46.579 20.379 7.195 1.00 40.12 89 ARG A O 1
ATOM 775 N N . VAL A 1 90 ? 45.560 18.372 7.041 1.00 34.34 90 VAL A N 1
ATOM 776 C CA . VAL A 1 90 ? 46.181 17.928 5.791 1.00 34.34 90 VAL A CA 1
ATOM 777 C C . VAL A 1 90 ? 45.147 18.212 4.706 1.00 34.34 90 VAL A C 1
ATOM 779 O O . VAL A 1 90 ? 44.010 17.751 4.801 1.00 34.34 90 VAL A O 1
ATOM 782 N N . ARG A 1 91 ? 45.501 19.094 3.766 1.00 44.00 91 ARG A N 1
ATOM 783 C CA . ARG A 1 91 ? 44.768 19.274 2.513 1.00 44.00 91 ARG A CA 1
ATOM 784 C C . ARG A 1 91 ? 45.232 18.156 1.591 1.00 44.00 91 ARG A C 1
ATOM 786 O O . ARG A 1 91 ? 46.331 18.261 1.061 1.00 44.00 91 ARG A O 1
ATOM 793 N N . ASP A 1 92 ? 44.395 17.143 1.439 1.00 36.00 92 ASP A N 1
ATOM 794 C CA . ASP A 1 92 ? 44.405 16.309 0.246 1.00 36.00 92 ASP A CA 1
ATOM 795 C C . ASP A 1 92 ? 43.246 16.815 -0.615 1.00 36.00 92 ASP A C 1
ATOM 797 O O . ASP A 1 92 ? 42.074 16.589 -0.311 1.00 36.00 92 ASP A O 1
ATOM 801 N N . ASP A 1 93 ? 43.609 17.630 -1.602 1.00 45.50 93 ASP A N 1
ATOM 802 C CA . ASP A 1 93 ? 42.759 18.072 -2.706 1.00 45.50 93 ASP A CA 1
ATOM 803 C C . ASP A 1 93 ? 42.608 16.866 -3.645 1.00 45.50 93 ASP A C 1
ATOM 805 O O . ASP A 1 93 ? 43.579 16.500 -4.299 1.00 45.50 93 ASP A O 1
ATOM 809 N N . ASP A 1 94 ? 41.461 16.177 -3.581 1.00 53.62 94 ASP A N 1
ATOM 810 C CA . ASP A 1 94 ? 40.819 15.420 -4.684 1.00 53.62 94 ASP A CA 1
ATOM 811 C C . ASP A 1 94 ? 39.701 14.493 -4.160 1.00 53.62 94 ASP A C 1
ATOM 813 O O . ASP A 1 94 ? 39.650 13.289 -4.431 1.00 53.62 94 ASP A O 1
ATOM 817 N N . THR A 1 95 ? 38.755 15.029 -3.383 1.00 44.03 95 THR A N 1
ATOM 818 C CA . THR A 1 95 ? 37.592 14.249 -2.936 1.00 44.03 95 THR A CA 1
ATOM 819 C C . THR A 1 95 ? 36.308 14.715 -3.604 1.00 44.03 95 THR A C 1
ATOM 821 O O . THR A 1 95 ? 35.760 15.761 -3.285 1.00 44.03 95 THR A O 1
ATOM 824 N N . THR A 1 96 ? 35.807 13.877 -4.515 1.00 57.41 96 THR A N 1
ATOM 825 C CA . THR A 1 96 ? 34.451 13.903 -5.086 1.00 57.41 96 THR A CA 1
ATOM 826 C C . THR A 1 96 ? 33.426 14.316 -4.022 1.00 57.41 96 THR A C 1
ATOM 828 O O . THR A 1 96 ? 33.416 13.720 -2.940 1.00 57.41 96 THR A O 1
ATOM 831 N N . GLU A 1 97 ? 32.553 15.287 -4.331 1.00 60.28 97 GLU A N 1
ATOM 832 C CA . GLU A 1 97 ? 31.565 15.916 -3.422 1.00 60.28 97 GLU A CA 1
ATOM 833 C C . GLU A 1 97 ? 30.815 14.922 -2.509 1.00 60.28 97 GLU A C 1
ATOM 835 O O . GLU A 1 97 ? 30.519 15.216 -1.349 1.00 60.28 97 GLU A O 1
ATOM 840 N N . SER A 1 98 ? 30.561 13.701 -2.994 1.00 64.81 98 SER A N 1
ATOM 841 C CA . SER A 1 98 ? 29.926 12.619 -2.231 1.00 64.81 98 SER A CA 1
ATOM 842 C C . SER A 1 98 ? 30.734 12.174 -0.998 1.00 64.81 98 SER A C 1
ATOM 844 O O . SER A 1 98 ? 30.174 11.943 0.073 1.00 64.81 98 SER A O 1
ATOM 846 N N . SER A 1 99 ? 32.060 12.081 -1.102 1.00 73.06 99 SER A N 1
ATOM 847 C CA . SER A 1 99 ? 32.914 11.590 -0.012 1.00 73.06 99 SER A CA 1
ATOM 848 C C . SER A 1 99 ? 33.081 12.609 1.123 1.00 73.06 99 SER A C 1
ATOM 850 O O . SER A 1 99 ? 33.137 12.225 2.294 1.00 73.06 99 SER A O 1
ATOM 852 N N . GLU A 1 100 ? 33.094 13.907 0.809 1.00 82.56 100 GLU A N 1
ATOM 853 C CA . GLU A 1 100 ? 33.074 14.975 1.814 1.00 82.56 100 GLU A CA 1
ATOM 854 C C . GLU A 1 100 ? 31.715 15.069 2.507 1.00 82.56 100 GLU A C 1
ATOM 856 O O . GLU A 1 100 ? 31.655 15.217 3.732 1.00 82.56 100 GLU A O 1
ATOM 861 N N . TYR A 1 101 ? 30.626 14.897 1.751 1.00 80.62 101 TYR A N 1
ATOM 862 C CA . TYR A 1 101 ? 29.277 14.822 2.301 1.00 80.62 101 TYR A CA 1
ATOM 863 C C . TYR A 1 101 ? 29.151 13.698 3.336 1.00 80.62 101 TYR A C 1
ATOM 865 O O . TYR A 1 101 ? 28.758 13.959 4.475 1.00 80.62 101 TYR A O 1
ATOM 873 N N . TRP A 1 102 ? 29.560 12.469 2.997 1.00 80.38 102 TRP A N 1
ATOM 874 C CA . TRP A 1 102 ? 29.506 11.337 3.930 1.00 80.38 102 TRP A CA 1
ATOM 875 C C . TRP A 1 102 ? 30.370 11.556 5.174 1.00 80.38 102 TRP A C 1
ATOM 877 O O . TRP A 1 102 ? 29.926 11.269 6.290 1.00 80.38 102 TRP A O 1
ATOM 887 N N . LYS A 1 103 ? 31.578 12.1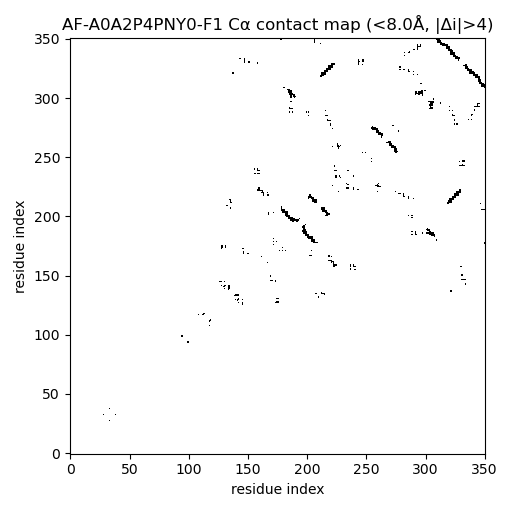17 5.017 1.00 85.88 103 LYS A N 1
ATOM 888 C CA . LYS A 1 103 ? 32.439 12.498 6.151 1.00 85.88 103 LYS A CA 1
ATOM 889 C C . LYS A 1 103 ? 31.733 13.493 7.075 1.00 85.88 103 LYS A C 1
ATOM 891 O O . LYS A 1 103 ? 31.752 13.309 8.292 1.00 85.88 103 LYS A O 1
ATOM 896 N N . ARG A 1 104 ? 31.069 14.511 6.519 1.00 89.44 104 ARG A N 1
ATOM 897 C CA . ARG A 1 104 ? 30.321 15.515 7.289 1.00 89.44 104 ARG A CA 1
ATOM 898 C C . ARG A 1 104 ? 29.112 14.914 8.008 1.00 89.44 104 ARG A C 1
ATOM 900 O O . ARG A 1 104 ? 28.932 15.187 9.191 1.00 89.44 104 ARG A O 1
ATOM 907 N N . GLN A 1 105 ? 28.323 14.073 7.337 1.00 84.75 105 GLN A N 1
ATOM 908 C CA . GLN A 1 105 ? 27.189 13.377 7.961 1.00 84.75 105 GLN A CA 1
ATOM 909 C C . GLN A 1 105 ? 27.656 12.487 9.119 1.00 84.75 105 GLN A C 1
ATOM 911 O O . GLN A 1 105 ? 27.111 12.554 10.218 1.00 84.75 105 GLN A O 1
ATOM 916 N N . SER A 1 106 ? 28.741 11.736 8.914 1.00 85.62 106 SER A N 1
ATOM 917 C CA . SER A 1 106 ? 29.322 10.861 9.939 1.00 85.62 106 SER A CA 1
ATOM 918 C C . SER A 1 106 ? 29.800 11.649 11.162 1.00 85.62 106 SER A C 1
ATOM 920 O O . SER A 1 106 ? 29.566 11.242 12.297 1.00 85.62 106 SER A O 1
ATOM 922 N N . GLN A 1 107 ? 30.417 12.816 10.950 1.00 90.31 107 GLN A N 1
ATOM 923 C CA . GLN A 1 107 ? 30.820 13.711 12.038 1.00 90.31 107 GLN A CA 1
ATOM 924 C C . GLN A 1 107 ? 29.620 14.245 12.831 1.00 90.31 107 GLN A C 1
ATOM 926 O O . GLN A 1 107 ? 29.681 14.277 14.058 1.00 90.31 107 GLN A O 1
ATOM 931 N N . ILE A 1 108 ? 28.533 14.640 12.158 1.00 89.56 108 ILE A N 1
ATOM 932 C CA . ILE A 1 108 ? 27.307 15.111 12.823 1.00 89.56 108 ILE A CA 1
ATOM 933 C C . ILE A 1 108 ? 26.706 13.995 13.682 1.00 89.56 108 ILE A C 1
ATOM 935 O O . ILE A 1 108 ? 26.342 14.244 14.833 1.00 89.56 108 ILE A O 1
ATOM 939 N N . LEU A 1 109 ? 26.634 12.774 13.149 1.00 86.62 109 LEU A N 1
ATOM 940 C CA . LEU A 1 109 ? 26.114 11.609 13.865 1.00 86.62 109 LEU A CA 1
ATOM 941 C C . LEU A 1 109 ? 26.956 11.291 15.107 1.00 86.62 109 LEU A C 1
ATOM 943 O O . LEU A 1 109 ? 26.405 11.151 16.195 1.00 86.62 109 LEU A O 1
ATOM 947 N N . GLU A 1 110 ? 28.286 11.269 14.986 1.00 88.25 110 GLU A N 1
ATOM 948 C CA . GLU A 1 110 ? 29.183 11.025 16.126 1.00 88.25 110 GLU A CA 1
ATOM 949 C C . GLU A 1 110 ? 29.084 12.112 17.203 1.00 88.25 110 GLU A C 1
ATOM 951 O O . GLU A 1 110 ? 29.038 11.806 18.397 1.00 88.25 110 GLU A O 1
ATOM 956 N N . GLN A 1 111 ? 28.998 13.384 16.802 1.00 91.81 111 GLN A N 1
ATOM 957 C CA . GLN A 1 111 ? 28.830 14.503 17.736 1.00 91.81 111 GLN A CA 1
ATOM 958 C C . GLN A 1 111 ? 27.491 14.443 18.480 1.00 91.81 111 GLN A C 1
ATOM 960 O O . GLN A 1 111 ? 27.415 14.852 19.639 1.00 91.81 111 GLN A O 1
ATOM 965 N N . ASN A 1 112 ? 26.445 13.914 17.840 1.00 90.38 112 ASN A N 1
ATOM 966 C CA . ASN A 1 112 ? 25.088 13.868 18.382 1.00 90.38 112 ASN A CA 1
ATOM 967 C C . ASN A 1 112 ? 24.653 12.475 18.856 1.00 90.38 112 ASN A C 1
ATOM 969 O O . ASN A 1 112 ? 23.488 12.300 19.203 1.00 90.38 112 ASN A O 1
ATOM 973 N N . LYS A 1 113 ? 25.557 11.494 18.948 1.00 85.88 113 LYS A N 1
ATOM 974 C CA . LYS A 1 113 ? 25.206 10.096 19.270 1.00 85.88 113 LYS A CA 1
ATOM 975 C C . LYS A 1 113 ? 24.416 9.913 20.570 1.00 85.88 113 LYS A C 1
ATOM 977 O O . LYS A 1 113 ? 23.590 9.015 20.677 1.00 85.88 113 LYS A O 1
ATOM 982 N N . ASN A 1 114 ? 24.641 10.784 21.555 1.00 89.44 114 ASN A N 1
ATOM 983 C CA . ASN A 1 114 ? 23.943 10.739 22.841 1.00 89.44 114 ASN A CA 1
ATOM 984 C C . ASN A 1 114 ? 22.659 11.588 22.857 1.00 89.44 114 ASN A C 1
ATOM 986 O O . ASN A 1 114 ? 21.868 11.473 23.795 1.00 89.44 114 ASN A O 1
ATOM 990 N N . ASN A 1 115 ? 22.413 12.411 21.833 1.00 93.12 115 ASN A N 1
ATOM 991 C CA . ASN A 1 115 ? 21.196 13.205 21.712 1.00 93.12 115 ASN A CA 1
ATOM 992 C C . ASN A 1 115 ? 20.008 12.282 21.389 1.00 93.12 115 ASN A C 1
ATOM 994 O O . ASN A 1 115 ? 20.015 11.561 20.392 1.00 93.12 115 ASN A O 1
ATOM 998 N N . LEU A 1 116 ? 18.992 12.292 22.255 1.00 90.81 116 LEU A N 1
ATOM 999 C CA . LEU A 1 116 ? 17.821 11.419 22.135 1.00 90.81 116 LEU A CA 1
ATOM 1000 C C . LEU A 1 116 ? 17.025 11.667 20.849 1.00 90.81 116 LEU A C 1
ATOM 1002 O O . LEU A 1 116 ? 16.575 10.710 20.227 1.00 90.81 116 LEU A O 1
ATOM 1006 N N . VAL A 1 117 ? 16.899 12.927 20.422 1.00 88.25 117 VAL A N 1
ATOM 1007 C CA . VAL A 1 117 ? 16.159 13.289 19.203 1.00 88.25 117 VAL A CA 1
ATOM 1008 C C . VAL A 1 117 ? 16.860 12.724 17.970 1.00 88.25 117 VAL A C 1
ATOM 1010 O O . VAL A 1 117 ? 16.210 12.146 17.106 1.00 88.25 117 VAL A O 1
ATOM 1013 N N . TYR A 1 118 ? 18.191 12.830 17.910 1.00 86.38 118 TYR A N 1
ATOM 1014 C CA . TYR A 1 118 ? 18.967 12.262 16.804 1.00 86.38 118 TYR A CA 1
ATOM 1015 C C . TYR A 1 118 ? 18.844 10.742 16.758 1.00 86.38 118 TYR A C 1
ATOM 1017 O O . TYR A 1 118 ? 18.566 10.203 15.691 1.00 86.38 118 TYR A O 1
ATOM 1025 N N . ARG A 1 119 ? 18.989 10.061 17.904 1.00 86.44 119 ARG A N 1
ATOM 1026 C CA . ARG A 1 119 ? 18.806 8.604 17.985 1.00 86.44 119 ARG A CA 1
ATOM 1027 C C . ARG A 1 119 ? 17.435 8.182 17.467 1.00 86.44 119 ARG A C 1
ATOM 1029 O O . ARG A 1 119 ? 17.366 7.367 16.560 1.00 86.44 119 ARG A O 1
ATOM 1036 N N . GLN A 1 120 ? 16.369 8.827 17.935 1.00 85.88 120 GLN A N 1
ATOM 1037 C CA . GLN A 1 120 ? 15.011 8.511 17.498 1.00 85.88 120 GLN A CA 1
ATOM 1038 C C . GLN A 1 120 ? 14.800 8.721 15.989 1.00 85.88 120 GLN A C 1
ATOM 1040 O O . GLN A 1 120 ? 14.152 7.903 15.340 1.00 85.88 120 GLN A O 1
ATOM 1045 N N . VAL A 1 121 ? 15.330 9.806 15.413 1.00 86.38 121 VAL A N 1
ATOM 1046 C CA . VAL A 1 121 ? 15.230 10.058 13.965 1.00 86.38 121 VAL A CA 1
ATOM 1047 C C . VAL A 1 121 ? 15.972 8.984 13.169 1.00 86.38 121 VAL A C 1
ATOM 1049 O O . VAL A 1 121 ? 15.437 8.498 12.175 1.00 86.38 121 VAL A O 1
ATOM 1052 N N . ILE A 1 122 ? 17.167 8.591 13.614 1.00 86.69 122 ILE A N 1
ATOM 1053 C CA . ILE A 1 122 ? 17.962 7.535 12.974 1.00 86.69 122 ILE A CA 1
ATOM 1054 C C . ILE A 1 122 ? 17.239 6.190 13.072 1.00 86.69 122 ILE A C 1
ATOM 1056 O O . ILE A 1 122 ? 17.076 5.523 12.055 1.00 86.69 122 ILE A O 1
ATOM 1060 N N . ASP A 1 123 ? 16.747 5.819 14.254 1.00 87.31 123 ASP A N 1
ATOM 1061 C CA . ASP A 1 123 ? 16.023 4.564 14.471 1.00 87.31 123 ASP A CA 1
ATOM 1062 C C . ASP A 1 123 ? 14.771 4.488 13.586 1.00 87.31 123 ASP A C 1
ATOM 1064 O O . ASP A 1 123 ? 14.519 3.475 12.933 1.00 87.31 123 ASP A O 1
ATOM 1068 N N . ASN A 1 124 ? 14.015 5.586 13.486 1.00 86.25 124 ASN A N 1
ATOM 1069 C CA . ASN A 1 124 ? 12.860 5.674 12.593 1.00 86.25 124 ASN A CA 1
ATOM 1070 C C . ASN A 1 124 ? 13.260 5.546 11.117 1.00 86.25 124 ASN A C 1
ATOM 1072 O O . ASN A 1 124 ? 12.582 4.848 10.364 1.00 86.25 124 ASN A O 1
ATOM 1076 N N . ALA A 1 125 ? 14.350 6.193 10.698 1.00 88.06 125 ALA A N 1
ATOM 1077 C CA . ALA A 1 125 ? 14.851 6.085 9.331 1.00 88.06 125 ALA A CA 1
ATOM 1078 C C . ALA A 1 125 ? 15.270 4.644 9.001 1.00 88.06 125 ALA A C 1
ATOM 1080 O O . ALA A 1 125 ? 14.918 4.138 7.938 1.00 88.06 125 ALA A O 1
ATOM 1081 N N . LEU A 1 126 ? 15.945 3.958 9.928 1.00 89.00 126 LEU A N 1
ATOM 1082 C CA . LEU A 1 126 ? 16.309 2.548 9.781 1.00 89.00 126 LEU A CA 1
ATOM 1083 C C . LEU A 1 126 ? 15.070 1.654 9.670 1.00 89.00 126 LEU A C 1
ATOM 1085 O O . LEU A 1 126 ? 15.022 0.796 8.796 1.00 89.00 126 LEU A O 1
ATOM 1089 N N . LEU A 1 127 ? 14.040 1.879 10.491 1.00 90.00 127 LEU A N 1
ATOM 1090 C CA . LEU A 1 127 ? 12.778 1.138 10.390 1.00 90.00 127 LEU A CA 1
ATOM 1091 C C . LEU A 1 127 ? 12.094 1.335 9.032 1.00 90.00 127 LEU A C 1
ATOM 1093 O O . LEU A 1 127 ? 11.583 0.370 8.465 1.00 90.00 127 LEU A O 1
ATOM 1097 N N . VAL A 1 128 ? 12.095 2.565 8.509 1.00 89.31 128 VAL A N 1
ATOM 1098 C CA . VAL A 1 128 ? 11.545 2.886 7.183 1.00 89.31 128 VAL A CA 1
ATOM 1099 C C . VAL A 1 128 ? 12.326 2.178 6.077 1.00 89.31 128 VAL A C 1
ATOM 1101 O O . VAL A 1 128 ? 11.712 1.556 5.212 1.00 89.31 128 VAL A O 1
ATOM 1104 N N . ILE A 1 129 ? 13.661 2.217 6.122 1.00 90.81 129 ILE A N 1
ATOM 1105 C CA . ILE A 1 129 ? 14.524 1.544 5.139 1.00 90.81 129 ILE A CA 1
ATOM 1106 C C . ILE A 1 129 ? 14.280 0.033 5.164 1.00 90.81 129 ILE A C 1
ATOM 1108 O O . ILE A 1 129 ? 13.956 -0.545 4.130 1.00 90.81 129 ILE A O 1
ATOM 1112 N N . SER A 1 130 ? 14.323 -0.592 6.343 1.00 91.31 130 SER A N 1
ATOM 1113 C CA . SER A 1 130 ? 14.093 -2.034 6.487 1.00 91.31 130 SER A CA 1
ATOM 1114 C C . SER A 1 130 ? 12.698 -2.454 6.018 1.00 91.31 130 SER A C 1
ATOM 1116 O O . SER A 1 130 ? 12.526 -3.522 5.428 1.00 91.31 130 SER A O 1
ATOM 1118 N N . ALA A 1 131 ? 11.678 -1.626 6.268 1.00 93.56 131 ALA A N 1
ATOM 1119 C CA . ALA A 1 131 ? 10.323 -1.894 5.803 1.00 93.56 131 ALA A CA 1
ATOM 1120 C C . ALA A 1 131 ? 10.193 -1.775 4.282 1.00 93.56 131 ALA A C 1
ATOM 1122 O O . ALA A 1 131 ? 9.506 -2.591 3.671 1.00 93.56 131 ALA A O 1
ATOM 1123 N N . TYR A 1 132 ? 10.864 -0.794 3.678 1.00 93.81 132 TYR A N 1
ATOM 1124 C CA . TYR A 1 132 ? 10.958 -0.650 2.230 1.00 93.81 132 TYR A CA 1
ATOM 1125 C C . TYR A 1 132 ? 11.664 -1.854 1.586 1.00 93.81 132 TYR A C 1
ATOM 1127 O O . TYR A 1 132 ? 11.129 -2.435 0.647 1.00 93.81 132 TYR A O 1
ATOM 1135 N N . GLU A 1 133 ? 12.815 -2.277 2.109 1.00 92.81 133 GLU A N 1
ATOM 1136 C CA . GLU A 1 133 ? 13.553 -3.436 1.586 1.00 92.81 133 GLU A CA 1
ATOM 1137 C C . GLU A 1 133 ? 12.712 -4.714 1.679 1.00 92.81 133 GLU A C 1
ATOM 1139 O O . GLU A 1 133 ? 12.527 -5.412 0.682 1.00 92.81 133 GLU A O 1
ATOM 1144 N N . SER A 1 134 ? 12.086 -4.945 2.838 1.00 93.69 134 SER A N 1
ATOM 1145 C CA . SER A 1 134 ? 11.166 -6.073 3.036 1.00 93.69 134 SER A CA 1
ATOM 1146 C C . SER A 1 134 ? 10.004 -6.042 2.041 1.00 93.69 134 SER A C 1
ATOM 1148 O O . SER A 1 134 ? 9.628 -7.076 1.491 1.00 93.69 134 SER A O 1
ATOM 1150 N N . LEU A 1 135 ? 9.451 -4.855 1.764 1.00 93.88 135 LEU A N 1
ATOM 1151 C CA . LEU A 1 135 ? 8.365 -4.683 0.804 1.00 93.88 135 LEU A CA 1
ATOM 1152 C C . LEU A 1 135 ? 8.791 -5.108 -0.612 1.00 93.88 135 LEU A C 1
ATOM 1154 O O . LEU A 1 135 ? 8.056 -5.840 -1.276 1.00 93.88 135 LEU A O 1
ATOM 1158 N N . ILE A 1 136 ? 9.986 -4.707 -1.064 1.00 92.44 136 ILE A N 1
ATOM 1159 C CA . ILE A 1 136 ? 10.560 -5.123 -2.360 1.00 92.44 136 ILE A CA 1
ATOM 1160 C C . ILE A 1 136 ? 10.758 -6.651 -2.425 1.00 92.44 136 ILE A C 1
ATOM 1162 O O . ILE A 1 136 ? 10.562 -7.282 -3.476 1.00 92.44 136 ILE A O 1
ATOM 1166 N N . GLU A 1 137 ? 11.075 -7.274 -1.292 1.00 91.44 137 GLU A N 1
ATOM 1167 C CA . GLU A 1 137 ? 11.250 -8.721 -1.132 1.00 91.44 137 GLU A CA 1
ATOM 1168 C C . GLU A 1 137 ? 9.939 -9.523 -1.028 1.00 91.44 137 GLU A C 1
ATOM 1170 O O . GLU A 1 137 ? 9.990 -10.734 -0.864 1.00 91.44 137 GLU A O 1
ATOM 1175 N N . ASP A 1 138 ? 8.773 -8.908 -1.271 1.00 90.94 138 ASP A N 1
ATOM 1176 C CA . ASP A 1 138 ? 7.427 -9.509 -1.103 1.00 90.94 138 ASP A CA 1
ATOM 1177 C C . ASP A 1 138 ? 6.970 -9.693 0.353 1.00 90.94 138 ASP A C 1
ATOM 1179 O O . ASP A 1 138 ? 5.978 -10.366 0.626 1.00 90.94 138 ASP A O 1
ATOM 1183 N N . ASN A 1 139 ? 7.659 -9.081 1.313 1.00 93.94 139 ASN A N 1
ATOM 1184 C CA . ASN A 1 139 ? 7.276 -9.114 2.716 1.00 93.94 139 ASN A CA 1
ATOM 1185 C C . ASN A 1 139 ? 6.702 -7.762 3.158 1.00 93.94 139 ASN A C 1
ATOM 1187 O O . ASN A 1 139 ? 7.404 -6.885 3.658 1.00 93.94 139 ASN A O 1
ATOM 1191 N N . ILE A 1 140 ? 5.385 -7.606 3.023 1.00 96.88 140 ILE A N 1
ATOM 1192 C CA . ILE A 1 140 ? 4.677 -6.377 3.412 1.00 96.88 140 ILE A CA 1
ATOM 1193 C C . ILE A 1 140 ? 4.568 -6.187 4.937 1.00 96.88 140 ILE A C 1
ATOM 1195 O O . ILE A 1 140 ? 4.275 -5.088 5.408 1.00 96.88 140 ILE A O 1
ATOM 1199 N N . ILE A 1 141 ? 4.789 -7.227 5.750 1.00 97.62 141 ILE A N 1
ATOM 1200 C CA . ILE A 1 141 ? 4.481 -7.194 7.191 1.00 97.62 141 ILE A CA 1
ATOM 1201 C C . ILE A 1 141 ? 5.197 -6.052 7.939 1.00 97.62 141 ILE A C 1
ATOM 1203 O O . ILE A 1 141 ? 4.521 -5.334 8.689 1.00 97.62 141 ILE A O 1
ATOM 1207 N N . PRO A 1 142 ? 6.509 -5.808 7.746 1.00 97.44 142 PRO A N 1
ATOM 1208 C CA . PRO A 1 142 ? 7.187 -4.677 8.377 1.00 97.44 142 PRO A CA 1
ATOM 1209 C C . PRO A 1 142 ? 6.582 -3.330 7.967 1.00 97.44 142 PRO A C 1
ATOM 1211 O O . PRO A 1 142 ? 6.386 -2.464 8.822 1.00 97.44 142 PRO A O 1
ATOM 1214 N N . PHE A 1 143 ? 6.195 -3.191 6.695 1.00 97.75 143 PHE A N 1
ATOM 1215 C CA . PHE A 1 143 ? 5.528 -1.997 6.182 1.00 97.75 143 PHE A CA 1
ATOM 1216 C C . PHE A 1 143 ? 4.169 -1.757 6.858 1.00 97.75 143 PHE A C 1
ATOM 1218 O O . PHE A 1 143 ? 3.889 -0.658 7.337 1.00 97.75 143 PHE A O 1
ATOM 1225 N N . ILE A 1 144 ? 3.344 -2.800 7.001 1.00 98.31 144 ILE A N 1
ATOM 1226 C CA . ILE A 1 144 ? 2.061 -2.702 7.717 1.00 98.31 144 ILE A CA 1
ATOM 1227 C C . ILE A 1 144 ? 2.265 -2.282 9.179 1.00 98.31 144 ILE A C 1
ATOM 1229 O O . ILE A 1 144 ? 1.488 -1.484 9.708 1.00 98.31 144 ILE A O 1
ATOM 1233 N N . LYS A 1 145 ? 3.319 -2.776 9.840 1.00 96.88 145 LYS A N 1
ATOM 1234 C CA . LYS A 1 145 ? 3.626 -2.429 11.235 1.00 96.88 145 LYS A CA 1
ATOM 1235 C C . LYS A 1 145 ? 3.978 -0.948 11.402 1.00 96.88 145 LYS A C 1
ATOM 1237 O O . LYS A 1 145 ? 3.470 -0.308 12.331 1.00 96.88 145 LYS A O 1
ATOM 1242 N N . ILE A 1 146 ? 4.808 -0.392 10.518 1.00 96.31 146 ILE A N 1
ATOM 1243 C CA . ILE A 1 146 ? 5.137 1.041 10.567 1.00 96.31 146 ILE A CA 1
ATOM 1244 C C . ILE A 1 146 ? 3.927 1.900 10.182 1.00 96.31 146 ILE A C 1
ATOM 1246 O O . ILE A 1 146 ? 3.654 2.889 10.857 1.00 96.31 146 ILE A O 1
ATOM 1250 N N . LEU A 1 147 ? 3.125 1.472 9.198 1.00 97.56 147 LEU A N 1
ATOM 1251 C CA . LEU A 1 147 ? 1.902 2.169 8.798 1.00 97.56 147 LEU A CA 1
ATOM 1252 C C . LEU A 1 147 ? 0.900 2.247 9.954 1.00 97.56 147 LEU A C 1
ATOM 1254 O O . LEU A 1 147 ? 0.394 3.325 10.265 1.00 97.56 147 LEU A O 1
ATOM 1258 N N . LYS A 1 148 ? 0.661 1.123 10.641 1.00 96.56 148 LYS A N 1
ATOM 1259 C CA . LYS A 1 148 ? -0.194 1.077 11.834 1.00 96.56 148 LYS A CA 1
ATOM 1260 C C . LYS A 1 148 ? 0.309 2.017 12.926 1.00 96.56 148 LYS A C 1
ATOM 1262 O O . LYS A 1 148 ? -0.485 2.740 13.520 1.00 96.56 148 LYS A O 1
ATOM 1267 N N . THR A 1 149 ? 1.618 2.041 13.170 1.00 94.25 149 THR A N 1
ATOM 1268 C CA . THR A 1 149 ? 2.221 2.939 14.165 1.00 94.25 149 THR A CA 1
ATOM 1269 C C . THR A 1 149 ? 1.959 4.406 13.812 1.00 94.25 149 THR A C 1
ATOM 1271 O O . THR A 1 149 ? 1.475 5.159 14.654 1.00 94.25 149 THR A O 1
ATOM 1274 N N . SER A 1 150 ? 2.171 4.799 12.554 1.00 92.56 150 SER A N 1
ATOM 1275 C CA . SER A 1 150 ? 1.901 6.161 12.073 1.00 92.56 150 SER A CA 1
ATOM 1276 C C . SER A 1 150 ? 0.428 6.559 12.156 1.00 92.56 150 SER A C 1
ATOM 1278 O O . SER A 1 150 ? 0.117 7.694 12.517 1.00 92.56 150 SER A O 1
ATOM 1280 N N . LEU A 1 151 ? -0.492 5.635 11.866 1.00 94.12 151 LEU A N 1
ATOM 1281 C CA . LEU A 1 151 ? -1.931 5.872 12.003 1.00 94.12 151 LEU A CA 1
ATOM 1282 C C . LEU A 1 151 ? -2.339 6.069 13.470 1.00 94.12 151 LEU A C 1
ATOM 1284 O O . LEU A 1 151 ? -3.112 6.976 13.767 1.00 94.12 151 LEU A O 1
ATOM 1288 N N . LEU A 1 152 ? -1.781 5.283 14.395 1.00 92.12 152 LEU A N 1
ATOM 1289 C CA . LEU A 1 152 ? -2.070 5.382 15.831 1.00 92.12 152 LEU A CA 1
ATOM 1290 C C . LEU A 1 152 ? -1.554 6.673 16.483 1.00 92.12 152 LEU A C 1
ATOM 1292 O O . LEU A 1 152 ? -2.093 7.087 17.508 1.00 92.12 152 LEU A O 1
ATOM 1296 N N . LEU A 1 153 ? -0.543 7.324 15.900 1.00 89.31 153 LEU A N 1
ATOM 1297 C CA . LEU A 1 153 ? -0.051 8.629 16.360 1.00 89.31 153 LEU A CA 1
ATOM 1298 C C . LEU A 1 153 ? -0.993 9.788 16.000 1.00 89.31 153 LEU A C 1
ATOM 1300 O O . LEU A 1 153 ? -0.844 10.899 16.514 1.00 89.31 153 LEU A O 1
ATOM 1304 N N . ARG A 1 154 ? -1.957 9.565 15.102 1.00 86.44 154 ARG A N 1
ATOM 1305 C CA . ARG A 1 154 ? -2.885 10.606 14.657 1.00 86.44 154 ARG A CA 1
ATOM 1306 C C . ARG A 1 154 ? -3.867 10.950 15.773 1.00 86.44 154 ARG A C 1
ATOM 1308 O O . ARG A 1 154 ? -4.313 10.102 16.541 1.00 86.44 154 ARG A O 1
ATOM 1315 N N . SER A 1 155 ? -4.262 12.221 15.824 1.00 84.0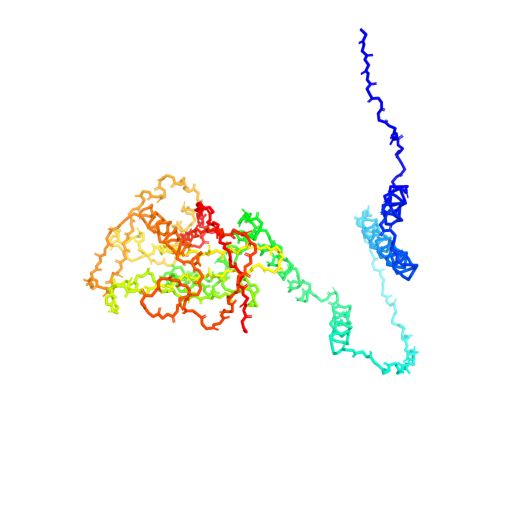6 155 SER A N 1
ATOM 1316 C CA . SER A 1 155 ? -5.284 12.673 16.769 1.00 84.06 155 SER A CA 1
ATOM 1317 C C . SER A 1 155 ? -6.601 11.932 16.547 1.00 84.06 155 SER A C 1
ATOM 1319 O O . SER A 1 155 ? -7.041 11.763 15.407 1.00 84.06 155 SER A O 1
ATOM 1321 N N . ARG A 1 156 ? -7.287 11.608 17.647 1.00 80.31 156 ARG A N 1
ATOM 1322 C CA . ARG A 1 156 ? -8.646 11.045 17.646 1.00 80.31 156 ARG A CA 1
ATOM 1323 C C . ARG A 1 156 ? -9.626 11.863 16.806 1.00 80.31 156 ARG A C 1
ATOM 1325 O O . ARG A 1 156 ? -10.495 11.299 16.154 1.00 80.31 156 ARG A O 1
ATOM 1332 N N . MET A 1 157 ? -9.441 13.182 16.736 1.00 81.31 157 MET A N 1
ATOM 1333 C CA . MET A 1 157 ? -10.269 14.061 15.899 1.00 81.31 157 MET A CA 1
ATOM 1334 C C . MET A 1 157 ? -10.194 13.707 14.404 1.00 81.31 157 MET A C 1
ATOM 1336 O O . MET A 1 157 ? -11.160 13.913 13.671 1.00 81.31 157 MET A O 1
ATOM 1340 N N . SER A 1 158 ? -9.076 13.123 13.956 1.00 83.50 158 SER A N 1
ATOM 1341 C CA . SER A 1 158 ? -8.867 12.715 12.561 1.00 83.50 158 SER A CA 1
ATOM 1342 C C . SER A 1 158 ? -9.644 11.453 12.173 1.00 83.50 158 SER A C 1
ATOM 1344 O O . SER A 1 158 ? -9.784 11.193 10.981 1.00 83.50 158 SER A O 1
ATOM 1346 N N . LEU A 1 159 ? -10.168 10.681 13.139 1.00 77.94 159 LEU A N 1
ATOM 1347 C CA . LEU A 1 159 ? -10.930 9.448 12.873 1.00 77.94 159 LEU A CA 1
ATOM 1348 C C . LEU A 1 159 ? -12.171 9.702 12.004 1.00 77.94 159 LEU A C 1
ATOM 1350 O O . LEU A 1 159 ? -12.604 8.831 11.254 1.00 77.94 159 LEU A O 1
ATOM 1354 N N . SER A 1 160 ? -12.752 10.898 12.117 1.00 80.12 160 SER A N 1
ATOM 1355 C CA . SER A 1 160 ? -13.973 11.273 11.400 1.00 80.12 160 SER A CA 1
ATOM 1356 C C . SER A 1 160 ? -13.733 11.723 9.955 1.00 80.12 160 SER A C 1
ATOM 1358 O O . SER A 1 160 ? -14.618 11.564 9.115 1.00 80.12 160 SER A O 1
ATOM 1360 N N . SER A 1 161 ? -12.554 12.282 9.663 1.00 80.81 161 SER A N 1
ATOM 1361 C CA . SER A 1 161 ? -12.251 12.975 8.404 1.00 80.81 161 SER A CA 1
ATOM 1362 C C . SER A 1 161 ? -11.243 12.253 7.513 1.00 80.81 161 SER A C 1
ATOM 1364 O O . SER A 1 161 ? -11.053 12.653 6.365 1.00 80.81 161 SER A O 1
ATOM 1366 N N . ALA A 1 162 ? -10.594 11.202 8.016 1.00 88.44 162 ALA A N 1
ATOM 1367 C CA . ALA A 1 162 ? -9.653 10.417 7.234 1.00 88.44 162 ALA A CA 1
ATOM 1368 C C . ALA A 1 162 ? -10.335 9.685 6.061 1.00 88.44 162 ALA A C 1
ATOM 1370 O O . ALA A 1 162 ? -11.489 9.255 6.138 1.00 88.44 162 ALA A O 1
ATOM 1371 N N . ASN A 1 163 ? -9.597 9.587 4.958 1.00 90.81 163 ASN A N 1
ATOM 1372 C CA . ASN A 1 163 ? -9.997 9.010 3.678 1.00 90.81 163 ASN A CA 1
ATOM 1373 C C . ASN A 1 163 ? -8.746 8.527 2.914 1.00 90.81 163 ASN A C 1
ATOM 1375 O O . ASN A 1 163 ? -7.633 8.604 3.436 1.00 90.81 163 ASN A O 1
ATOM 1379 N N . GLU A 1 164 ? -8.918 8.042 1.683 1.00 93.94 164 GLU A N 1
ATOM 1380 C CA . GLU A 1 164 ? -7.818 7.538 0.844 1.00 93.94 164 GLU A CA 1
ATOM 1381 C C . GLU A 1 164 ? -6.710 8.579 0.590 1.00 93.94 164 GLU A C 1
ATOM 1383 O O . GLU A 1 164 ? -5.562 8.256 0.882 1.00 93.94 164 GLU A O 1
ATOM 1388 N N . PRO A 1 165 ? -6.994 9.842 0.203 1.00 92.56 165 PRO A N 1
ATOM 1389 C CA . PRO A 1 165 ? -5.950 10.867 0.080 1.00 92.56 165 PRO A CA 1
ATOM 1390 C C . PRO A 1 165 ? -5.122 11.077 1.355 1.00 92.56 165 PRO A C 1
ATOM 1392 O O . PRO A 1 165 ? -3.908 11.254 1.306 1.00 92.56 165 PRO A O 1
ATOM 1395 N N . VAL A 1 166 ? -5.768 11.038 2.524 1.00 92.06 166 VAL A N 1
ATOM 1396 C CA . VAL A 1 166 ? -5.070 11.127 3.814 1.00 92.06 166 VAL A CA 1
ATOM 1397 C C . VAL A 1 166 ? -4.177 9.908 4.045 1.00 92.06 166 VAL A C 1
ATOM 1399 O O . VAL A 1 166 ? -3.053 10.065 4.520 1.00 92.06 166 VAL A O 1
ATOM 1402 N N . LEU A 1 167 ? -4.669 8.704 3.738 1.00 95.94 167 LEU A N 1
ATOM 1403 C CA . LEU A 1 167 ? -3.888 7.474 3.842 1.00 95.94 167 LEU A CA 1
ATOM 1404 C C . LEU A 1 167 ? -2.674 7.521 2.908 1.00 95.94 167 LEU A C 1
ATOM 1406 O O . LEU A 1 167 ? -1.572 7.202 3.344 1.00 95.94 167 LEU A O 1
ATOM 1410 N N . GLN A 1 168 ? -2.859 7.977 1.672 1.00 95.94 168 GLN A N 1
ATOM 1411 C CA . GLN A 1 168 ? -1.791 8.086 0.688 1.00 95.94 168 GLN A CA 1
ATOM 1412 C C . GLN A 1 168 ? -0.652 8.977 1.186 1.00 95.94 168 GLN A C 1
ATOM 1414 O O . GLN A 1 168 ? 0.487 8.528 1.212 1.00 95.94 168 GLN A O 1
ATOM 1419 N N . VAL A 1 169 ? -0.948 10.168 1.718 1.00 92.56 169 VAL A N 1
ATOM 1420 C CA . VAL A 1 169 ? 0.079 11.059 2.295 1.00 92.56 169 VAL A CA 1
ATOM 1421 C C . VAL A 1 169 ? 0.851 10.386 3.439 1.00 92.56 169 VAL A C 1
ATOM 1423 O O . VAL A 1 169 ? 2.052 10.600 3.598 1.00 92.56 169 VAL A O 1
ATOM 1426 N N . ILE A 1 170 ? 0.190 9.567 4.261 1.00 93.50 170 ILE A N 1
ATOM 1427 C CA . ILE A 1 170 ? 0.866 8.831 5.342 1.00 93.50 170 ILE A CA 1
ATOM 1428 C C . ILE A 1 170 ? 1.796 7.761 4.761 1.00 93.50 170 ILE A C 1
ATOM 1430 O O . ILE A 1 170 ? 2.929 7.639 5.215 1.00 93.50 170 ILE A O 1
ATOM 1434 N N . VAL A 1 171 ? 1.333 7.009 3.762 1.00 96.69 171 VAL A N 1
ATOM 1435 C CA . VAL A 1 171 ? 2.111 5.955 3.097 1.00 96.69 171 VAL A CA 1
ATOM 1436 C C . VAL A 1 171 ? 3.301 6.553 2.336 1.00 96.69 171 VAL A C 1
ATOM 1438 O O . VAL A 1 171 ? 4.407 6.035 2.454 1.00 96.69 171 VAL A O 1
ATOM 1441 N N . GLU A 1 172 ? 3.118 7.679 1.643 1.00 94.38 172 GLU A N 1
ATOM 1442 C CA . GLU A 1 172 ? 4.187 8.414 0.954 1.00 94.38 172 GLU A CA 1
ATOM 1443 C C . GLU A 1 172 ? 5.302 8.847 1.915 1.00 94.38 172 GLU A C 1
ATOM 1445 O O . GLU A 1 172 ? 6.477 8.688 1.598 1.00 94.38 172 GLU A O 1
ATOM 1450 N N . ASN A 1 173 ? 4.953 9.323 3.116 1.00 91.31 173 ASN A N 1
ATOM 1451 C CA . ASN A 1 173 ? 5.928 9.718 4.140 1.00 91.31 173 ASN A CA 1
ATOM 1452 C C . ASN A 1 173 ? 6.680 8.534 4.777 1.00 91.31 173 ASN A C 1
ATOM 1454 O O . ASN A 1 173 ? 7.671 8.743 5.476 1.00 91.31 173 ASN A O 1
ATOM 1458 N N . LEU A 1 174 ? 6.205 7.303 4.572 1.00 93.50 174 LEU A N 1
ATOM 1459 C CA . LEU A 1 174 ? 6.833 6.071 5.058 1.00 93.50 174 LEU A CA 1
ATOM 1460 C C . LEU A 1 174 ? 7.660 5.360 3.987 1.00 93.50 174 LEU A C 1
ATOM 1462 O O . LEU A 1 174 ? 8.173 4.271 4.239 1.00 93.50 174 LEU A O 1
ATOM 1466 N N . LEU A 1 175 ? 7.782 5.953 2.802 1.00 92.50 175 LEU A N 1
ATOM 1467 C CA . LEU A 1 175 ? 8.579 5.434 1.703 1.00 92.50 175 LEU A CA 1
ATOM 1468 C C . LEU A 1 175 ? 9.679 6.442 1.359 1.00 92.50 175 LEU A C 1
ATOM 1470 O O . LEU A 1 175 ? 9.439 7.651 1.395 1.00 92.50 175 LEU A O 1
ATOM 1474 N N . PRO A 1 176 ? 10.890 5.994 0.990 1.00 90.88 176 PRO A N 1
ATOM 1475 C CA . PRO A 1 176 ? 11.910 6.932 0.560 1.00 90.88 176 PRO A CA 1
ATOM 1476 C C . PRO A 1 176 ? 11.482 7.591 -0.758 1.00 90.88 176 PRO A C 1
ATOM 1478 O O . PRO A 1 176 ? 11.127 6.920 -1.731 1.00 90.88 176 PRO A O 1
ATOM 1481 N N . SER A 1 177 ? 11.510 8.923 -0.789 1.00 88.00 177 SER A N 1
ATOM 1482 C CA . SER A 1 177 ? 10.902 9.726 -1.857 1.00 88.00 177 SER A CA 1
ATOM 1483 C C . SER A 1 177 ? 11.518 9.490 -3.238 1.00 88.00 177 SER A C 1
ATOM 1485 O O . SER A 1 177 ? 10.815 9.601 -4.240 1.00 88.00 177 SER A O 1
ATOM 1487 N N . GLU A 1 178 ? 12.796 9.120 -3.327 1.00 88.75 178 GLU A N 1
ATOM 1488 C CA . GLU A 1 178 ? 13.467 8.765 -4.589 1.00 88.75 178 GLU A CA 1
ATOM 1489 C C . GLU A 1 178 ? 12.880 7.506 -5.242 1.00 88.75 178 GLU A C 1
ATOM 1491 O O . GLU A 1 178 ? 12.894 7.378 -6.465 1.00 88.75 178 GLU A O 1
ATOM 1496 N N . TYR A 1 179 ? 12.282 6.618 -4.445 1.00 92.38 179 TYR A N 1
ATOM 1497 C CA . TYR A 1 179 ? 11.713 5.354 -4.909 1.00 92.38 179 TYR A CA 1
ATOM 1498 C C . TYR A 1 179 ? 10.185 5.351 -4.918 1.00 92.38 179 TYR A C 1
ATOM 1500 O O . TYR A 1 179 ? 9.583 4.366 -5.323 1.00 92.38 179 TYR A O 1
ATOM 1508 N N . CYS A 1 180 ? 9.544 6.441 -4.500 1.00 93.69 180 CYS A N 1
ATOM 1509 C CA . CYS A 1 180 ? 8.092 6.558 -4.431 1.00 93.69 180 CYS A CA 1
ATOM 1510 C C . CYS A 1 180 ? 7.559 7.454 -5.559 1.00 93.69 180 CYS A C 1
ATOM 1512 O O . CYS A 1 180 ? 8.030 8.583 -5.752 1.00 93.69 180 CYS A O 1
ATOM 1514 N N . ILE A 1 181 ? 6.578 6.961 -6.315 1.00 96.69 181 ILE A N 1
ATOM 1515 C CA . ILE A 1 181 ? 5.864 7.719 -7.347 1.00 96.69 181 ILE A CA 1
ATOM 1516 C C . ILE A 1 181 ? 4.362 7.627 -7.055 1.00 96.69 181 ILE A C 1
ATOM 1518 O O . ILE A 1 181 ? 3.739 6.616 -7.390 1.00 96.69 181 ILE A O 1
ATOM 1522 N N . PRO A 1 182 ? 3.778 8.658 -6.427 1.00 96.00 182 PRO A N 1
ATOM 1523 C CA . PRO A 1 182 ? 2.345 8.696 -6.173 1.00 96.00 182 PRO A CA 1
ATOM 1524 C C . PRO A 1 182 ? 1.566 9.009 -7.451 1.00 96.00 182 PRO A C 1
ATOM 1526 O O . PRO A 1 182 ? 2.080 9.710 -8.334 1.00 96.00 182 PRO A O 1
ATOM 1529 N N . GLU A 1 183 ? 0.325 8.528 -7.528 1.00 96.12 183 GLU A N 1
ATOM 1530 C CA . GLU A 1 183 ? -0.606 8.758 -8.643 1.00 96.12 183 GLU A CA 1
ATOM 1531 C C . GLU A 1 183 ? 0.030 8.390 -9.993 1.00 96.12 183 GLU A C 1
ATOM 1533 O O . GLU A 1 183 ? 0.120 9.190 -10.933 1.00 96.12 183 GLU A O 1
ATOM 1538 N N . PHE A 1 184 ? 0.569 7.173 -10.063 1.00 96.88 184 PHE A N 1
ATOM 1539 C CA . PHE A 1 184 ? 1.332 6.705 -11.208 1.00 96.88 184 PHE A CA 1
ATOM 1540 C C . PHE A 1 184 ? 0.427 6.583 -12.434 1.00 96.88 184 PHE A C 1
ATOM 1542 O O . PHE A 1 184 ? -0.517 5.789 -12.464 1.00 96.88 184 PHE A O 1
ATOM 1549 N N . SER A 1 185 ? 0.708 7.413 -13.438 1.00 96.50 185 SER A N 1
ATOM 1550 C CA . SER A 1 185 ? -0.218 7.699 -14.533 1.00 96.50 185 SER A CA 1
ATOM 1551 C C . SER A 1 185 ? -0.168 6.646 -15.643 1.00 96.50 185 SER A C 1
ATOM 1553 O O . SER A 1 185 ? 0.888 6.342 -16.203 1.00 96.50 185 SER A O 1
ATOM 1555 N N . LEU A 1 186 ? -1.335 6.111 -16.015 1.00 97.06 186 LEU A N 1
ATOM 1556 C CA . LEU A 1 186 ? -1.487 5.017 -16.977 1.00 97.06 186 LEU A CA 1
ATOM 1557 C C . LEU A 1 186 ? -2.501 5.353 -18.075 1.00 97.06 186 LEU A C 1
ATOM 1559 O O . LEU A 1 186 ? -3.554 5.948 -17.835 1.00 97.06 186 LEU A O 1
ATOM 1563 N N . VAL A 1 187 ? -2.244 4.853 -19.285 1.00 96.62 187 VAL A N 1
ATOM 1564 C CA . VAL A 1 187 ? -3.274 4.673 -20.317 1.00 96.62 187 VAL A CA 1
ATOM 1565 C C . VAL A 1 187 ? -3.800 3.246 -20.190 1.00 96.62 187 VAL A C 1
ATOM 1567 O O . VAL A 1 187 ? -3.143 2.295 -20.609 1.00 96.62 187 VAL A O 1
ATOM 1570 N N . ILE A 1 188 ? -4.993 3.086 -19.620 1.00 94.69 188 ILE A N 1
ATOM 1571 C CA . ILE A 1 188 ? -5.634 1.777 -19.416 1.00 94.69 188 ILE A CA 1
ATOM 1572 C C . ILE A 1 188 ? -6.180 1.250 -20.739 1.00 94.69 188 ILE A C 1
ATOM 1574 O O . ILE A 1 188 ? -5.887 0.129 -21.158 1.00 94.69 188 ILE A O 1
ATOM 1578 N N . ASN A 1 189 ? -6.963 2.080 -21.430 1.00 91.94 189 ASN A N 1
ATOM 1579 C CA . ASN A 1 189 ? -7.559 1.723 -22.707 1.00 91.94 189 ASN A CA 1
ATOM 1580 C C . ASN A 1 189 ? -7.649 2.942 -23.625 1.00 91.94 189 ASN A C 1
ATOM 1582 O O . ASN A 1 189 ? -8.594 3.730 -23.553 1.00 91.94 189 ASN A O 1
ATOM 1586 N N . GLY A 1 190 ? -6.691 3.055 -24.544 1.00 87.50 190 GLY A N 1
ATOM 1587 C CA . GLY A 1 190 ? -6.631 4.173 -25.480 1.00 87.50 190 GLY A CA 1
ATOM 1588 C C . GLY A 1 190 ? -7.812 4.272 -26.451 1.00 87.50 190 GLY A C 1
ATOM 1589 O O . GLY A 1 190 ? -8.089 5.351 -26.973 1.00 87.50 190 GLY A O 1
ATOM 1590 N N . LYS A 1 191 ? -8.572 3.184 -26.644 1.00 89.12 191 LYS A N 1
ATOM 1591 C CA . LYS A 1 191 ? -9.757 3.168 -27.518 1.00 89.12 191 LYS A CA 1
ATOM 1592 C C . LYS A 1 191 ? -10.959 3.889 -26.906 1.00 89.12 191 LYS A C 1
ATOM 1594 O O . LYS A 1 191 ? -11.830 4.350 -27.635 1.00 89.12 191 LYS A O 1
ATOM 1599 N N . LYS A 1 192 ? -11.028 3.986 -25.578 1.00 89.94 192 LYS A N 1
ATOM 1600 C CA . LYS A 1 192 ? -12.124 4.669 -24.878 1.00 89.94 192 LYS A CA 1
ATOM 1601 C C . LYS A 1 192 ? -11.967 6.187 -24.969 1.00 89.94 192 LYS A C 1
ATOM 1603 O O . LYS A 1 192 ? -10.825 6.625 -24.978 1.00 89.94 192 LYS A O 1
ATOM 1608 N N . PRO A 1 193 ? -13.027 7.015 -25.017 1.00 86.75 193 PRO A N 1
ATOM 1609 C CA . PRO A 1 193 ? -12.896 8.475 -24.960 1.00 86.75 193 PRO A CA 1
ATOM 1610 C C . PRO A 1 193 ? -12.341 8.974 -23.612 1.00 86.75 193 PRO A C 1
ATOM 1612 O O . PRO A 1 193 ? -12.402 8.282 -22.589 1.00 86.75 193 PRO A O 1
ATOM 1615 N N . LYS A 1 194 ? -11.801 10.201 -23.587 1.00 84.56 194 LYS A N 1
ATOM 1616 C CA . LYS A 1 194 ? -11.341 10.845 -22.342 1.00 84.56 194 LYS A CA 1
ATOM 1617 C C . LYS A 1 194 ? -12.500 10.905 -21.335 1.00 84.56 194 LYS A C 1
ATOM 1619 O O . LYS A 1 194 ? -13.616 11.234 -21.712 1.00 84.56 194 LYS A O 1
ATOM 1624 N N . GLY A 1 195 ? -12.228 10.561 -20.075 1.00 79.56 195 GLY A N 1
ATOM 1625 C CA . GLY A 1 195 ? -13.233 10.535 -19.003 1.00 79.56 195 GLY A CA 1
ATOM 1626 C C . GLY A 1 195 ? -14.044 9.238 -18.882 1.00 79.56 195 GLY A C 1
ATOM 1627 O O . GLY A 1 195 ? -14.787 9.098 -17.929 1.00 79.56 195 GLY A O 1
ATOM 1628 N N . SER A 1 196 ? -13.873 8.261 -19.782 1.00 84.00 196 SER A N 1
ATOM 1629 C CA . SER A 1 196 ? -14.631 6.989 -19.749 1.00 84.00 196 SER A CA 1
ATOM 1630 C C . SER A 1 196 ? -13.805 5.776 -19.279 1.00 84.00 196 SER A C 1
ATOM 1632 O O . SER A 1 196 ? -14.062 4.630 -19.655 1.00 84.00 196 SER A O 1
ATOM 1634 N N . GLY A 1 197 ? -12.753 6.022 -18.490 1.00 84.69 197 GLY A N 1
ATOM 1635 C CA . GLY A 1 197 ? -11.771 4.999 -18.102 1.00 84.69 197 GLY A CA 1
ATOM 1636 C C . GLY A 1 197 ? -10.674 4.764 -19.147 1.00 84.69 197 GLY A C 1
ATOM 1637 O O . GLY A 1 197 ? -10.125 3.669 -19.240 1.00 84.69 197 GLY A O 1
ATOM 1638 N N . ARG A 1 198 ? -10.368 5.779 -19.973 1.00 91.31 198 ARG A N 1
ATOM 1639 C CA . ARG A 1 198 ? -9.169 5.784 -20.834 1.00 91.31 198 ARG A CA 1
ATOM 1640 C C . ARG A 1 198 ? -7.890 5.766 -19.997 1.00 91.31 198 ARG A C 1
ATOM 1642 O O . ARG A 1 198 ? -6.950 5.050 -20.335 1.00 91.31 198 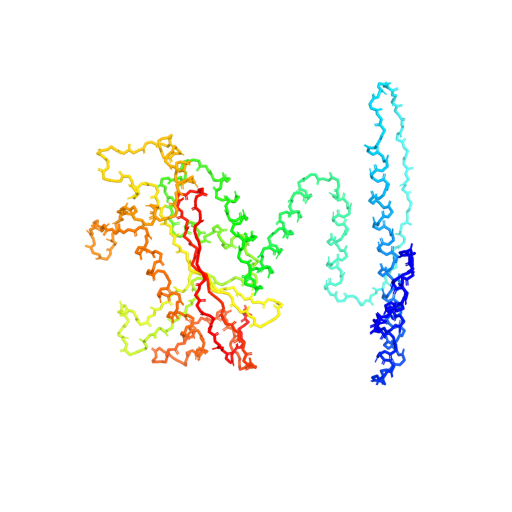ARG A O 1
ATOM 1649 N N . PHE A 1 199 ? -7.873 6.572 -18.941 1.00 93.88 199 PHE A N 1
ATOM 1650 C CA . PHE A 1 199 ? -6.740 6.761 -18.043 1.00 93.88 199 PHE A CA 1
ATOM 1651 C C . PHE A 1 199 ? -7.013 6.102 -16.696 1.00 93.88 199 PHE A C 1
ATOM 1653 O O . PHE A 1 199 ? -8.173 5.912 -16.328 1.00 93.88 199 PHE A O 1
ATOM 1660 N N . GLY A 1 200 ? -5.940 5.774 -15.992 1.00 93.94 200 GLY A N 1
ATOM 1661 C CA . GLY A 1 200 ? -5.962 5.279 -14.625 1.00 93.94 200 GLY A CA 1
ATOM 1662 C C . GLY A 1 200 ? -4.747 5.811 -13.886 1.00 93.94 200 GLY A C 1
ATOM 1663 O O . GLY A 1 200 ? -3.726 6.109 -14.507 1.00 93.94 200 GLY A O 1
ATOM 1664 N N . TYR A 1 201 ? -4.888 5.934 -12.579 1.00 95.62 201 TYR A N 1
ATOM 1665 C CA . TYR A 1 201 ? -3.835 6.374 -11.680 1.00 95.62 201 TYR A CA 1
ATOM 1666 C C . TYR A 1 201 ? -3.722 5.303 -10.610 1.00 95.62 201 TYR A C 1
ATOM 1668 O O . TYR A 1 201 ? -4.733 4.925 -10.016 1.00 95.62 201 TYR A O 1
ATOM 1676 N N . SER A 1 202 ? -2.533 4.721 -10.490 1.00 96.25 202 SER A N 1
ATOM 1677 C CA . SER A 1 202 ? -2.224 3.795 -9.407 1.00 96.25 202 SER A CA 1
ATOM 1678 C C . SER A 1 202 ? -1.755 4.604 -8.212 1.00 96.25 202 SER A C 1
ATOM 1680 O O . SER A 1 202 ? -0.886 5.457 -8.393 1.00 96.25 202 SER A O 1
ATOM 1682 N N . ASP A 1 203 ? -2.273 4.311 -7.021 1.00 97.81 203 ASP A N 1
ATOM 1683 C CA . ASP A 1 203 ? -2.057 5.178 -5.858 1.00 97.81 203 ASP A CA 1
ATOM 1684 C C . ASP A 1 203 ? -0.569 5.400 -5.585 1.00 97.81 203 ASP A C 1
ATOM 1686 O O . ASP A 1 203 ? -0.120 6.545 -5.523 1.00 97.81 203 ASP A O 1
ATOM 1690 N N . ILE A 1 204 ? 0.226 4.323 -5.492 1.00 97.94 204 ILE A N 1
ATOM 1691 C CA . ILE A 1 204 ? 1.680 4.431 -5.325 1.00 97.94 204 ILE A CA 1
ATOM 1692 C C . ILE A 1 204 ? 2.420 3.351 -6.120 1.00 97.94 204 ILE A C 1
ATOM 1694 O O . ILE A 1 204 ? 2.187 2.151 -5.962 1.00 97.94 204 ILE A O 1
ATOM 1698 N N . PHE A 1 205 ? 3.386 3.788 -6.927 1.00 97.56 205 PHE A N 1
ATOM 1699 C CA . PHE A 1 205 ? 4.380 2.934 -7.568 1.00 97.56 205 PHE A CA 1
ATOM 1700 C C . PHE A 1 205 ? 5.721 3.054 -6.836 1.00 97.56 205 PHE A C 1
ATOM 1702 O O . PHE A 1 205 ? 6.296 4.141 -6.743 1.00 97.56 205 PHE A O 1
ATOM 1709 N N . VAL A 1 206 ? 6.213 1.933 -6.310 1.00 96.69 206 VAL A N 1
ATOM 1710 C CA . VAL A 1 206 ? 7.456 1.834 -5.543 1.00 96.69 206 VAL A CA 1
ATOM 1711 C C . VAL A 1 206 ? 8.534 1.172 -6.397 1.00 96.69 206 VAL A C 1
ATOM 1713 O O . VAL A 1 206 ? 8.441 0.000 -6.774 1.00 96.69 206 VAL A O 1
ATOM 1716 N N . LEU A 1 207 ? 9.576 1.940 -6.694 1.00 93.88 207 LEU A N 1
ATOM 1717 C CA . LEU A 1 207 ? 10.755 1.489 -7.416 1.00 93.88 207 LEU A CA 1
ATOM 1718 C C . LEU A 1 207 ? 11.657 0.661 -6.508 1.00 93.88 207 LEU A C 1
ATOM 1720 O O . LEU A 1 207 ? 11.862 0.991 -5.341 1.00 93.88 207 LEU A O 1
ATOM 1724 N N . SER A 1 208 ? 12.260 -0.378 -7.067 1.00 87.00 208 SER A N 1
ATOM 1725 C CA . SER A 1 208 ? 13.336 -1.104 -6.398 1.00 87.00 208 SER A CA 1
ATOM 1726 C C . SER A 1 208 ? 14.678 -0.389 -6.595 1.00 87.00 208 SER A C 1
ATOM 1728 O O . SER A 1 208 ? 15.081 -0.082 -7.716 1.00 87.00 208 SER A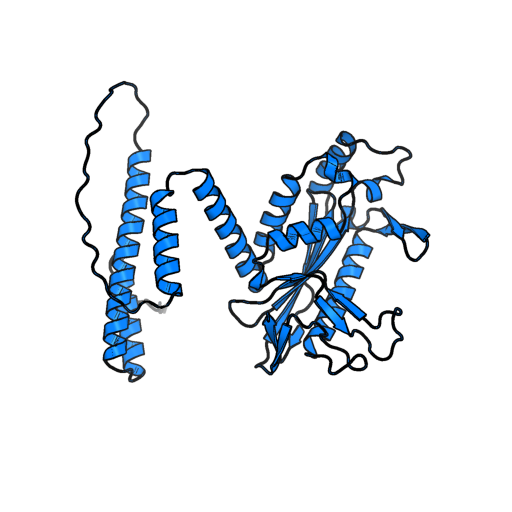 O 1
ATOM 1730 N N . ASN A 1 209 ? 15.362 -0.123 -5.480 1.00 73.94 209 ASN A N 1
ATOM 1731 C CA . ASN A 1 209 ? 16.776 0.245 -5.428 1.00 73.94 209 ASN A CA 1
ATOM 1732 C C . ASN A 1 209 ? 17.656 -1.003 -5.613 1.00 73.94 209 ASN A C 1
ATOM 1734 O O . ASN A 1 209 ? 18.676 -0.984 -6.298 1.00 73.94 209 ASN A O 1
ATOM 1738 N N . ILE A 1 210 ? 17.225 -2.109 -4.997 1.00 63.12 210 ILE A N 1
ATOM 1739 C CA . ILE A 1 210 ? 17.938 -3.383 -4.935 1.00 63.12 210 ILE A CA 1
ATOM 1740 C C . ILE A 1 210 ? 17.097 -4.445 -5.647 1.00 63.12 210 ILE A C 1
ATOM 1742 O O . ILE A 1 210 ? 15.962 -4.724 -5.254 1.00 63.12 210 ILE A O 1
ATOM 1746 N N . GLY A 1 211 ? 17.651 -5.039 -6.705 1.00 63.34 211 GLY A N 1
ATOM 1747 C CA . GLY A 1 211 ? 16.969 -6.031 -7.537 1.00 63.34 211 GLY A CA 1
ATOM 1748 C C . GLY A 1 211 ? 16.213 -5.426 -8.725 1.00 63.34 211 GLY A C 1
ATOM 1749 O O . GLY A 1 211 ? 16.504 -4.322 -9.175 1.00 63.34 211 GLY A O 1
ATOM 1750 N N . ASN A 1 212 ? 15.272 -6.194 -9.282 1.00 72.75 212 ASN A N 1
ATOM 1751 C CA . ASN A 1 212 ? 14.482 -5.780 -10.449 1.00 72.75 212 ASN A CA 1
ATOM 1752 C C . ASN A 1 212 ? 12.968 -5.752 -10.170 1.00 72.75 212 ASN A C 1
ATOM 1754 O O . ASN A 1 212 ? 12.187 -5.581 -11.103 1.00 72.75 212 ASN A O 1
ATOM 1758 N N . ASN A 1 213 ? 12.540 -5.966 -8.921 1.00 84.94 213 ASN A N 1
ATOM 1759 C CA . ASN A 1 213 ? 11.126 -6.134 -8.590 1.00 84.94 213 ASN A CA 1
ATOM 1760 C C . ASN A 1 213 ? 10.517 -4.806 -8.155 1.00 84.94 213 ASN A C 1
ATOM 1762 O O . ASN A 1 213 ? 10.922 -4.260 -7.138 1.00 84.94 213 ASN A O 1
ATOM 1766 N N . ASN A 1 214 ? 9.527 -4.303 -8.884 1.00 93.62 214 ASN A N 1
ATOM 1767 C CA . ASN A 1 214 ? 8.821 -3.083 -8.484 1.00 93.62 214 ASN A CA 1
ATOM 1768 C C . ASN A 1 214 ? 7.518 -3.448 -7.780 1.00 93.62 214 ASN A C 1
ATOM 1770 O O . ASN A 1 214 ? 6.885 -4.450 -8.127 1.00 93.62 214 ASN A O 1
ATOM 1774 N N . VAL A 1 215 ? 7.124 -2.635 -6.805 1.00 96.56 215 VAL A N 1
ATOM 1775 C CA . VAL A 1 215 ? 5.925 -2.868 -5.999 1.00 96.56 215 VAL A CA 1
ATOM 1776 C C . VAL A 1 215 ? 4.881 -1.814 -6.327 1.00 96.56 215 VAL A C 1
ATOM 1778 O O . VAL A 1 215 ? 5.189 -0.634 -6.465 1.00 96.56 215 VAL A O 1
ATOM 1781 N N . ILE A 1 216 ? 3.633 -2.241 -6.450 1.00 97.88 216 ILE A N 1
ATOM 1782 C CA . ILE A 1 216 ? 2.486 -1.364 -6.622 1.00 97.88 216 ILE A CA 1
ATOM 1783 C C . ILE A 1 216 ? 1.618 -1.470 -5.375 1.00 97.88 216 ILE A C 1
ATOM 1785 O O . ILE A 1 216 ? 1.267 -2.575 -4.956 1.00 97.88 216 ILE A O 1
ATOM 1789 N N . LEU A 1 217 ? 1.276 -0.328 -4.787 1.00 98.50 217 LEU A N 1
ATOM 1790 C CA . LEU A 1 217 ? 0.354 -0.250 -3.664 1.00 98.50 217 LEU A CA 1
ATOM 1791 C C . LEU A 1 217 ? -0.951 0.381 -4.141 1.00 98.50 217 LEU A C 1
ATOM 1793 O O . LEU A 1 217 ? -0.950 1.485 -4.681 1.00 98.50 217 LEU A O 1
ATOM 1797 N N . GLU A 1 218 ? -2.045 -0.333 -3.913 1.00 98.56 218 GLU A N 1
ATOM 1798 C CA . GLU A 1 218 ? -3.407 0.182 -4.022 1.00 98.56 218 GLU A CA 1
ATOM 1799 C C . GLU A 1 218 ? -3.945 0.375 -2.602 1.00 98.56 218 GLU A C 1
ATOM 1801 O O . GLU A 1 218 ? -3.903 -0.535 -1.771 1.00 98.56 218 GLU A O 1
ATOM 1806 N N . LEU A 1 219 ? -4.433 1.565 -2.299 1.00 98.62 219 LEU A N 1
ATOM 1807 C CA . LEU A 1 219 ? -4.832 2.003 -0.976 1.00 98.62 219 LEU A CA 1
ATOM 1808 C C . LEU A 1 219 ? -6.350 2.138 -0.930 1.00 98.62 219 LEU A C 1
ATOM 1810 O O . LEU A 1 219 ? -6.969 2.824 -1.738 1.00 98.62 219 LEU A O 1
ATOM 1814 N N . LYS A 1 220 ? -6.965 1.498 0.061 1.00 98.00 220 LYS A N 1
ATOM 1815 C CA . LYS A 1 220 ? -8.392 1.639 0.353 1.00 98.00 220 LYS A CA 1
ATOM 1816 C C . LYS A 1 220 ? -8.578 2.076 1.791 1.00 98.00 220 LYS A C 1
ATOM 1818 O O . LYS A 1 220 ? -7.909 1.574 2.697 1.00 98.00 220 LYS A O 1
ATOM 1823 N N . TYR A 1 221 ? -9.505 3.003 2.012 1.00 96.62 221 TYR A N 1
ATOM 1824 C CA . TYR A 1 221 ? -9.783 3.527 3.346 1.00 96.62 221 TYR A CA 1
ATOM 1825 C C . TYR A 1 221 ? -11.266 3.430 3.699 1.00 96.62 221 TYR A C 1
ATOM 1827 O O . TYR A 1 221 ? -12.124 4.023 3.049 1.00 96.62 221 TYR A O 1
ATOM 1835 N N . ILE A 1 222 ? -11.558 2.736 4.796 1.00 95.69 222 ILE A N 1
ATOM 1836 C CA . ILE A 1 222 ? -12.892 2.619 5.375 1.00 95.69 222 ILE A CA 1
ATOM 1837 C C . ILE A 1 222 ? -12.983 3.549 6.577 1.00 95.69 222 ILE A C 1
ATOM 1839 O O . ILE A 1 222 ? -12.456 3.275 7.660 1.00 95.69 222 ILE A O 1
ATOM 1843 N N . SER A 1 223 ? -13.694 4.658 6.390 1.00 92.81 223 SER A N 1
ATOM 1844 C CA . SER A 1 223 ? -13.967 5.595 7.475 1.00 92.81 223 SER A CA 1
ATOM 1845 C C . SER A 1 223 ? -14.963 5.020 8.480 1.00 92.81 223 SER A C 1
ATOM 1847 O O . SER A 1 223 ? -15.982 4.426 8.123 1.00 92.81 223 SER A O 1
ATOM 1849 N N . LEU A 1 224 ? -14.717 5.266 9.766 1.00 91.38 224 LEU A N 1
ATOM 1850 C CA . LEU A 1 224 ? -15.608 4.819 10.841 1.00 91.38 224 LEU A CA 1
ATOM 1851 C C . LEU A 1 224 ? -17.002 5.448 10.738 1.00 91.38 224 LEU A C 1
ATOM 1853 O O . LEU A 1 224 ? -18.012 4.803 11.014 1.00 91.38 224 LEU A O 1
ATOM 1857 N N . VAL A 1 225 ? -17.069 6.691 10.255 1.00 88.69 225 VAL A N 1
ATOM 1858 C CA . VAL A 1 225 ? -18.334 7.386 9.987 1.00 88.69 225 VAL A CA 1
ATOM 1859 C C . VAL A 1 225 ? -19.149 6.651 8.920 1.00 88.69 225 VAL A C 1
ATOM 1861 O O . VAL A 1 225 ? -20.361 6.520 9.068 1.00 88.69 225 VAL A O 1
ATOM 1864 N N . GLY A 1 226 ? -18.511 6.140 7.862 1.00 89.56 226 GLY A N 1
ATOM 1865 C CA . GLY A 1 226 ? -19.211 5.399 6.810 1.00 89.56 226 GLY A CA 1
ATOM 1866 C C . GLY A 1 226 ? -19.703 4.018 7.255 1.00 89.56 226 GLY A C 1
ATOM 1867 O O . GLY A 1 226 ? -20.692 3.526 6.714 1.00 89.56 226 GLY A O 1
ATOM 1868 N N . LEU A 1 227 ? -19.079 3.424 8.280 1.00 89.31 227 LEU A N 1
ATOM 1869 C CA . LEU A 1 227 ? -19.553 2.185 8.910 1.00 89.31 227 LEU A CA 1
ATOM 1870 C C . LEU A 1 227 ? -20.749 2.408 9.838 1.00 89.31 227 LEU A C 1
ATOM 1872 O O . LEU A 1 227 ? -21.587 1.521 9.986 1.00 89.31 227 LEU A O 1
ATOM 1876 N N . ASN A 1 228 ? -20.848 3.586 10.458 1.00 77.44 228 ASN A N 1
ATOM 1877 C CA . ASN A 1 228 ? -21.880 3.853 11.456 1.00 77.44 228 ASN A CA 1
ATOM 1878 C C . ASN A 1 228 ? -23.148 4.528 10.916 1.00 77.44 228 ASN A C 1
ATOM 1880 O O . ASN A 1 228 ? -24.118 4.679 11.650 1.00 77.44 228 ASN A O 1
ATOM 1884 N N . ARG A 1 229 ? -23.188 4.943 9.647 1.00 66.44 229 ARG A N 1
ATOM 1885 C CA . ARG A 1 229 ? -24.295 5.769 9.119 1.00 66.44 229 ARG A CA 1
ATOM 1886 C C . ARG A 1 229 ? -25.682 5.108 9.108 1.00 66.44 229 ARG A C 1
ATOM 1888 O O . ARG A 1 229 ? -26.667 5.817 8.939 1.00 66.44 229 ARG A O 1
ATOM 1895 N N . ASN A 1 230 ? -25.777 3.798 9.344 1.00 58.06 230 ASN A N 1
ATOM 1896 C CA . ASN A 1 230 ? -27.057 3.102 9.534 1.00 58.06 230 ASN A CA 1
ATOM 1897 C C . ASN A 1 230 ? -27.607 3.215 10.970 1.00 58.06 230 ASN A C 1
ATOM 1899 O O . ASN A 1 230 ? -28.773 2.903 11.210 1.00 58.06 230 ASN A O 1
ATOM 1903 N N . GLN A 1 231 ? -26.797 3.664 11.933 1.00 59.53 231 GLN A N 1
ATOM 1904 C CA . GLN A 1 231 ? -27.246 3.984 13.284 1.00 59.53 231 GLN A CA 1
ATOM 1905 C C . GLN A 1 231 ? -27.657 5.461 13.314 1.00 59.53 231 GLN A C 1
ATOM 1907 O O . GLN A 1 231 ? -26.898 6.331 12.899 1.00 59.53 231 GLN A O 1
ATOM 1912 N N . LYS A 1 232 ? -28.878 5.749 13.778 1.00 54.12 232 LYS A N 1
ATOM 1913 C CA . LYS A 1 232 ? -29.589 7.040 13.642 1.00 54.12 232 LYS A CA 1
ATOM 1914 C C . LYS A 1 232 ? -28.888 8.285 14.231 1.00 54.12 232 LYS A C 1
ATOM 1916 O O . LYS A 1 232 ? -29.425 9.379 14.085 1.00 54.12 232 LYS A O 1
ATOM 1921 N N . ASN A 1 233 ? -27.712 8.152 14.848 1.00 62.06 233 ASN A N 1
ATOM 1922 C CA . ASN A 1 233 ? -27.008 9.234 15.531 1.00 62.06 233 ASN A CA 1
ATOM 1923 C C . ASN A 1 233 ? -25.594 9.432 14.962 1.00 62.06 233 ASN A C 1
ATOM 1925 O O . ASN A 1 233 ? -24.850 8.471 14.755 1.00 62.06 233 ASN A O 1
ATOM 1929 N N . ASN A 1 234 ? -25.201 10.694 14.768 1.00 68.94 234 ASN A N 1
ATOM 1930 C CA . ASN A 1 234 ? -23.808 11.050 14.507 1.00 68.94 234 ASN A CA 1
ATOM 1931 C C . ASN A 1 234 ? -22.951 10.633 15.710 1.00 68.94 234 ASN A C 1
ATOM 1933 O O . ASN A 1 234 ? -23.248 11.026 16.836 1.00 68.94 234 ASN A O 1
ATOM 1937 N N . LEU A 1 235 ? -21.894 9.853 15.472 1.00 77.06 235 LEU A N 1
ATOM 1938 C CA . LEU A 1 235 ? -20.951 9.487 16.527 1.00 77.06 235 LEU A CA 1
ATOM 1939 C C . LEU A 1 235 ? -20.027 10.658 16.847 1.00 77.06 235 LEU A C 1
ATOM 1941 O O . LEU A 1 235 ? -19.478 11.288 15.940 1.00 77.06 235 LEU A O 1
ATOM 1945 N N . GLY A 1 236 ? -19.823 10.906 18.137 1.00 83.62 236 GLY A N 1
ATOM 1946 C CA . GLY A 1 236 ? -18.742 11.748 18.617 1.00 83.62 236 GLY A CA 1
ATOM 1947 C C . GLY A 1 236 ? -17.393 11.027 18.543 1.00 83.62 236 GLY A C 1
ATOM 1948 O O . GLY A 1 236 ? -17.278 9.858 18.169 1.00 83.62 236 GLY A O 1
ATOM 1949 N N . ALA A 1 237 ? -16.329 11.746 18.901 1.00 84.44 237 ALA A N 1
ATOM 1950 C CA . ALA A 1 237 ? -14.968 11.218 18.828 1.00 84.44 237 ALA A CA 1
ATOM 1951 C C . ALA A 1 237 ? -14.739 10.005 19.752 1.00 84.44 237 ALA A C 1
ATOM 1953 O O . ALA A 1 237 ? -13.983 9.104 19.394 1.00 84.44 237 ALA A O 1
ATOM 1954 N N . ASN A 1 238 ? -15.400 9.961 20.914 1.00 87.94 238 ASN A N 1
ATOM 1955 C CA . ASN A 1 238 ? -15.256 8.863 21.873 1.00 87.94 238 ASN A CA 1
ATOM 1956 C C . ASN A 1 238 ? -15.938 7.585 21.369 1.00 87.94 238 ASN A C 1
ATOM 1958 O O . ASN A 1 238 ? -15.384 6.495 21.485 1.00 87.94 238 ASN A O 1
ATOM 1962 N N . GLU A 1 239 ? -17.123 7.708 20.774 1.00 88.88 239 GLU A N 1
ATOM 1963 C CA . GLU A 1 239 ? -17.835 6.571 20.200 1.00 88.88 239 GLU A CA 1
ATOM 1964 C C . GLU A 1 239 ? -17.095 6.012 18.980 1.00 88.88 239 GLU A C 1
ATOM 1966 O O . GLU A 1 239 ? -16.994 4.793 18.836 1.00 88.88 239 GLU A O 1
ATOM 1971 N N . LEU A 1 240 ? -16.512 6.882 18.145 1.00 89.81 240 LEU A N 1
ATOM 1972 C CA . LEU A 1 240 ? -15.644 6.456 17.043 1.00 89.81 240 LEU A CA 1
ATOM 1973 C C . LEU A 1 240 ? -14.398 5.726 17.555 1.00 89.81 240 LEU A C 1
ATOM 1975 O O . LEU A 1 240 ? -14.035 4.697 17.001 1.00 89.81 240 LEU A O 1
ATOM 1979 N N . GLU A 1 241 ? -13.763 6.202 18.626 1.00 90.88 241 GLU A N 1
ATOM 1980 C CA . GLU A 1 241 ? -12.613 5.514 19.222 1.00 90.88 241 GLU A CA 1
ATOM 1981 C C . GLU A 1 241 ? -12.982 4.115 19.745 1.00 90.88 241 GLU A C 1
ATOM 1983 O O . GLU A 1 241 ? -12.232 3.156 19.547 1.00 90.88 241 GLU A O 1
ATOM 1988 N N . ASN A 1 242 ? -14.144 3.981 20.388 1.00 91.56 242 ASN A N 1
ATOM 1989 C CA . ASN A 1 242 ? -14.638 2.690 20.863 1.00 91.56 242 ASN A CA 1
ATOM 1990 C C . ASN A 1 242 ? -14.925 1.733 19.699 1.00 91.56 242 ASN A C 1
ATOM 1992 O O . ASN A 1 242 ? -14.561 0.559 19.771 1.00 91.56 242 ASN A O 1
ATOM 1996 N N . LEU A 1 243 ? -15.521 2.236 18.613 1.00 91.56 243 LEU A N 1
ATOM 1997 C CA . LEU A 1 243 ? -15.728 1.462 17.391 1.00 91.56 243 LEU A CA 1
ATOM 1998 C C . LEU A 1 243 ? -14.393 1.024 16.768 1.00 91.56 243 LEU A C 1
ATOM 2000 O O . LEU A 1 243 ? -14.247 -0.140 16.417 1.00 91.56 243 LEU A O 1
ATOM 2004 N N . ASP A 1 244 ? -13.404 1.914 16.676 1.00 93.06 244 ASP A N 1
ATOM 2005 C CA . ASP A 1 244 ? -12.070 1.599 16.139 1.00 93.06 244 ASP A CA 1
ATOM 2006 C C . ASP A 1 244 ? -11.397 0.458 16.923 1.00 93.06 244 ASP A C 1
ATOM 2008 O O . ASP A 1 244 ? -10.849 -0.478 16.342 1.00 93.06 244 ASP A O 1
ATOM 2012 N N . LYS A 1 245 ? -11.482 0.502 18.261 1.00 94.00 245 LYS A N 1
ATOM 2013 C CA . LYS A 1 245 ? -10.972 -0.551 19.157 1.00 94.00 245 LYS A CA 1
ATOM 2014 C C . LYS A 1 245 ? -11.716 -1.876 18.986 1.00 94.00 245 LYS A C 1
ATOM 2016 O O . LYS A 1 245 ? -11.086 -2.928 19.009 1.00 94.00 245 LYS A O 1
ATOM 2021 N N . LEU A 1 246 ? -13.036 -1.835 18.801 1.00 94.38 246 LEU A N 1
ATOM 2022 C CA . LEU A 1 246 ? -13.849 -3.028 18.548 1.00 94.38 246 LEU A CA 1
ATOM 2023 C C . LEU A 1 246 ? -13.457 -3.703 17.225 1.00 94.38 246 LEU A C 1
ATOM 2025 O O . LEU A 1 246 ? -13.299 -4.918 17.168 1.00 94.38 246 LEU A O 1
ATOM 2029 N N . LEU A 1 247 ? -13.268 -2.913 16.166 1.00 94.06 247 LEU A N 1
ATOM 2030 C CA . LEU A 1 247 ? -12.897 -3.417 14.839 1.00 94.06 247 LEU A CA 1
ATOM 2031 C C . LEU A 1 247 ? -11.495 -4.041 14.818 1.00 94.06 247 LEU A C 1
ATOM 2033 O O . LEU A 1 247 ? -11.207 -4.886 13.975 1.00 94.06 247 LEU A O 1
ATOM 2037 N N . GLU A 1 248 ? -10.612 -3.644 15.736 1.00 95.38 248 GLU A N 1
ATOM 2038 C CA . GLU A 1 248 ? -9.274 -4.224 15.860 1.00 95.38 248 GLU A CA 1
ATOM 2039 C C . GLU A 1 248 ? -9.326 -5.722 16.197 1.00 95.38 248 GLU A C 1
ATOM 2041 O O . GLU A 1 248 ? -8.550 -6.498 15.631 1.00 95.38 248 GLU A O 1
ATOM 2046 N N . THR A 1 249 ? -10.257 -6.127 17.067 1.00 94.88 249 THR A N 1
ATOM 2047 C CA . THR A 1 249 ? -10.376 -7.499 17.590 1.00 94.88 249 THR A CA 1
ATOM 2048 C C . THR A 1 249 ? -11.363 -8.371 16.821 1.00 94.88 249 THR A C 1
ATOM 2050 O O . THR A 1 249 ? -11.364 -9.591 16.984 1.00 94.88 249 THR A O 1
ATOM 2053 N N . GLU A 1 250 ? -12.192 -7.777 15.967 1.00 95.62 250 GLU A N 1
ATOM 2054 C CA . GLU A 1 250 ? -13.163 -8.515 15.171 1.00 95.62 250 GLU A CA 1
ATOM 2055 C C . GLU A 1 250 ? -12.474 -9.433 14.145 1.00 95.62 250 GLU A C 1
ATOM 2057 O O . GLU A 1 250 ? -11.405 -9.138 13.593 1.00 95.62 250 GLU A O 1
ATOM 2062 N N . ASN A 1 251 ? -13.079 -10.600 13.911 1.00 96.81 251 ASN A N 1
ATOM 2063 C CA . ASN A 1 251 ? -12.559 -11.550 12.937 1.00 96.81 251 ASN A CA 1
ATOM 2064 C C . ASN A 1 251 ? -12.733 -11.003 11.513 1.00 96.81 251 ASN A C 1
ATOM 2066 O O . ASN A 1 251 ? -13.677 -10.272 11.212 1.00 96.81 251 ASN A O 1
ATOM 2070 N N . GLU A 1 252 ? -11.811 -11.377 10.629 1.00 97.31 252 GLU A N 1
ATOM 2071 C CA . GLU A 1 252 ? -11.750 -10.814 9.283 1.00 97.31 252 GLU A CA 1
ATOM 2072 C C . GLU A 1 252 ? -13.023 -11.094 8.469 1.00 97.31 252 GLU A C 1
ATOM 2074 O O . GLU A 1 252 ? -13.542 -10.184 7.831 1.00 97.31 252 GLU A O 1
ATOM 2079 N N . GLU A 1 253 ? -13.580 -12.306 8.549 1.00 97.06 253 GLU A N 1
ATOM 2080 C CA . GLU A 1 253 ? -14.796 -12.677 7.815 1.00 97.06 253 GLU A CA 1
ATOM 2081 C C . GLU A 1 253 ? -15.990 -11.780 8.181 1.00 97.06 253 GLU A C 1
ATOM 2083 O O . GLU A 1 253 ? -16.735 -11.336 7.306 1.00 97.06 253 GLU A O 1
ATOM 2088 N N . SER A 1 254 ? -16.155 -11.476 9.470 1.00 96.31 254 SER A N 1
ATOM 2089 C CA . SER A 1 254 ? -17.224 -10.600 9.959 1.00 96.31 254 SER A CA 1
ATOM 2090 C C . SER A 1 254 ? -16.994 -9.152 9.537 1.00 96.31 254 SER A C 1
ATOM 2092 O O . SER A 1 254 ? -17.919 -8.511 9.038 1.00 96.31 254 SER A O 1
ATOM 2094 N N . ILE A 1 255 ? -15.749 -8.668 9.637 1.00 96.50 255 ILE A N 1
ATOM 2095 C CA . ILE A 1 255 ? -15.367 -7.325 9.184 1.00 96.50 255 ILE A CA 1
ATOM 2096 C C . ILE A 1 255 ? -15.688 -7.148 7.699 1.00 96.50 255 ILE A C 1
ATOM 2098 O O . ILE A 1 255 ? -16.325 -6.166 7.327 1.00 96.50 255 ILE A O 1
ATOM 2102 N N . LEU A 1 256 ? -15.288 -8.092 6.843 1.00 97.75 256 LEU A N 1
ATOM 2103 C CA . LEU A 1 256 ? -15.490 -7.982 5.396 1.00 97.75 256 LEU A CA 1
ATOM 2104 C C . LEU A 1 256 ? -16.979 -7.943 5.011 1.00 97.75 256 LEU A C 1
ATOM 2106 O O . LEU A 1 256 ? -17.332 -7.301 4.024 1.00 97.75 256 LEU A O 1
ATOM 2110 N N . LYS A 1 257 ? -17.862 -8.561 5.805 1.00 96.88 257 LYS A N 1
ATOM 2111 C CA . LYS A 1 257 ? -19.321 -8.531 5.598 1.00 96.88 257 LYS A CA 1
ATOM 2112 C C . LYS A 1 257 ? -19.990 -7.246 6.097 1.00 96.88 257 LYS A C 1
ATOM 2114 O O . LYS A 1 257 ? -21.180 -7.056 5.841 1.00 96.88 257 LYS A O 1
ATOM 2119 N N . ARG A 1 258 ? -19.280 -6.360 6.809 1.00 94.62 258 ARG A N 1
ATOM 2120 C CA . ARG A 1 258 ? -19.886 -5.133 7.342 1.00 94.62 258 ARG A CA 1
ATOM 2121 C C . ARG A 1 258 ? -20.378 -4.224 6.214 1.00 94.62 258 ARG A C 1
ATOM 2123 O O . ARG A 1 258 ? -19.621 -3.967 5.273 1.00 94.62 258 ARG A O 1
ATOM 2130 N N . PRO A 1 259 ? -21.607 -3.689 6.329 1.00 94.44 259 PRO A N 1
ATOM 2131 C CA . PRO A 1 259 ? -22.094 -2.682 5.405 1.00 94.44 259 PRO A CA 1
ATOM 2132 C C . PRO A 1 259 ? -21.292 -1.391 5.570 1.00 94.44 259 PRO A C 1
ATOM 2134 O O . PRO A 1 259 ? -20.998 -0.957 6.685 1.00 94.44 259 PRO A O 1
ATOM 2137 N N . TYR A 1 260 ? -20.981 -0.756 4.451 1.00 93.62 260 TYR A N 1
ATOM 2138 C CA . TYR A 1 260 ? -20.286 0.516 4.395 1.00 93.62 260 TYR A CA 1
ATOM 2139 C C . TYR A 1 260 ? -21.022 1.470 3.463 1.00 93.62 260 TYR A C 1
ATOM 2141 O O . TYR A 1 260 ? -21.390 1.110 2.344 1.00 93.62 260 TYR A O 1
ATOM 2149 N N . SER A 1 261 ? -21.248 2.692 3.939 1.00 91.56 261 SER A N 1
ATOM 2150 C CA . SER A 1 261 ? -21.927 3.740 3.184 1.00 91.56 261 SER A CA 1
ATOM 2151 C C . SER A 1 261 ? -20.985 4.896 2.888 1.00 91.56 261 SER A C 1
ATOM 2153 O O . SER A 1 261 ? -20.374 5.459 3.798 1.00 91.56 261 SER A O 1
ATOM 2155 N N . TYR A 1 262 ? -20.939 5.319 1.628 1.00 89.25 262 TYR A N 1
ATOM 2156 C CA . TYR A 1 262 ? -20.127 6.452 1.191 1.00 89.25 262 TYR A CA 1
ATOM 2157 C C . TYR A 1 262 ? -20.883 7.344 0.209 1.00 89.25 262 TYR A C 1
ATOM 2159 O O . TYR A 1 262 ? -21.835 6.923 -0.447 1.00 89.25 262 TYR A O 1
ATOM 2167 N N . TRP A 1 263 ? -20.470 8.608 0.132 1.00 86.94 263 TRP A N 1
ATOM 2168 C CA . TRP A 1 263 ? -21.021 9.553 -0.831 1.00 86.94 263 TRP A CA 1
ATOM 2169 C C . TRP A 1 263 ? -20.291 9.419 -2.169 1.00 86.94 263 TRP A C 1
ATOM 2171 O O . TRP A 1 263 ? -19.100 9.724 -2.258 1.00 86.94 263 TRP A O 1
ATOM 2181 N N . SER A 1 264 ? -21.002 8.992 -3.212 1.00 85.19 264 SER A N 1
ATOM 2182 C CA . SER A 1 264 ? -20.483 8.961 -4.579 1.00 85.19 264 SER A CA 1
ATOM 2183 C C . SER A 1 264 ? -20.617 10.346 -5.206 1.00 85.19 264 SER A C 1
ATOM 2185 O O . SER A 1 264 ? -21.720 10.883 -5.334 1.00 85.19 264 SER A O 1
ATOM 2187 N N . LYS A 1 265 ? -19.488 10.947 -5.601 1.00 82.81 265 LYS A N 1
ATOM 2188 C CA . LYS A 1 265 ? -19.495 12.230 -6.325 1.00 82.81 265 LYS A CA 1
ATOM 2189 C C . LYS A 1 265 ? -20.090 12.086 -7.727 1.00 82.81 265 LYS A C 1
ATOM 2191 O O . LYS A 1 265 ? -20.745 13.014 -8.191 1.00 82.81 265 LYS A O 1
ATOM 2196 N N . GLU A 1 266 ? -19.856 10.944 -8.370 1.00 81.94 266 GLU A N 1
ATOM 2197 C CA . GLU A 1 266 ? -20.322 10.641 -9.725 1.00 81.94 266 GLU A CA 1
ATOM 2198 C C . GLU A 1 266 ? -21.841 10.460 -9.753 1.00 81.94 266 GLU A C 1
ATOM 2200 O O . GLU A 1 266 ? -22.539 11.167 -10.478 1.00 81.94 266 GLU A O 1
ATOM 2205 N N . ASP A 1 267 ? -22.364 9.610 -8.867 1.00 85.81 267 ASP A N 1
ATOM 2206 C CA . ASP A 1 267 ? -23.800 9.324 -8.790 1.00 85.81 267 ASP A CA 1
ATOM 2207 C C . ASP A 1 267 ? -24.591 10.394 -8.021 1.00 85.81 267 ASP A C 1
ATOM 2209 O O . ASP A 1 267 ? -25.821 10.347 -7.977 1.00 85.81 267 ASP A O 1
ATOM 2213 N N . LYS A 1 268 ? -23.889 11.324 -7.354 1.00 90.69 268 LYS A N 1
ATOM 2214 C CA . LYS A 1 268 ? -24.445 12.342 -6.443 1.00 90.69 268 LYS A CA 1
ATOM 2215 C C . LYS A 1 268 ? -25.413 11.758 -5.407 1.00 90.69 268 LYS A C 1
ATOM 2217 O O . LYS A 1 268 ? -26.403 12.394 -5.043 1.00 90.69 268 LYS A O 1
ATOM 2222 N N . LYS A 1 269 ? -25.134 10.542 -4.937 1.00 91.44 269 LYS A N 1
ATOM 2223 C CA . LYS A 1 269 ? -25.959 9.827 -3.960 1.00 91.44 269 LYS A CA 1
ATOM 2224 C C . LYS A 1 269 ? -25.099 9.037 -2.984 1.00 91.44 269 LYS A C 1
ATOM 2226 O O . LYS A 1 269 ? -23.910 8.799 -3.205 1.00 91.44 269 LYS A O 1
ATOM 2231 N N . MET A 1 270 ? -25.734 8.618 -1.897 1.00 87.75 270 MET A N 1
ATOM 2232 C CA . MET A 1 270 ? -25.158 7.633 -0.993 1.00 87.75 270 MET A CA 1
ATOM 2233 C C . MET A 1 270 ? -25.204 6.255 -1.649 1.00 87.75 270 MET A C 1
ATOM 2235 O O . MET A 1 270 ? -26.274 5.797 -2.047 1.00 87.75 270 MET A O 1
ATOM 2239 N N . ASN A 1 271 ? -24.052 5.599 -1.716 1.00 89.69 271 ASN A N 1
ATOM 2240 C CA . ASN A 1 271 ? -23.938 4.210 -2.133 1.00 89.69 271 ASN A CA 1
ATOM 2241 C C . ASN A 1 271 ? -23.690 3.337 -0.901 1.00 89.69 271 ASN A C 1
ATOM 2243 O O . ASN A 1 271 ? -22.966 3.732 0.018 1.00 89.69 271 ASN A O 1
ATOM 2247 N N . LEU A 1 272 ? -24.310 2.159 -0.899 1.00 92.19 272 LEU A N 1
ATOM 2248 C CA . LEU A 1 272 ? -24.138 1.113 0.102 1.00 92.19 272 LEU A CA 1
ATOM 2249 C C . LEU A 1 272 ? -23.383 -0.049 -0.547 1.00 92.19 272 LEU A C 1
ATOM 2251 O O . LEU A 1 272 ? -23.724 -0.466 -1.649 1.00 92.19 272 LEU A O 1
ATOM 2255 N N . THR A 1 273 ? -22.368 -0.553 0.139 1.00 94.88 273 THR A N 1
ATOM 2256 C CA . THR A 1 273 ? -21.523 -1.680 -0.283 1.00 94.88 273 THR A CA 1
ATOM 2257 C C . THR A 1 273 ? -21.057 -2.437 0.963 1.00 94.88 273 THR A C 1
ATOM 2259 O O . THR A 1 273 ? -21.511 -2.144 2.073 1.00 94.88 273 THR A O 1
ATOM 2262 N N . THR A 1 274 ? -20.150 -3.395 0.815 1.00 96.94 274 THR A N 1
ATOM 2263 C CA . THR A 1 274 ? -19.460 -4.050 1.932 1.00 96.94 274 THR A CA 1
ATOM 2264 C C . THR A 1 274 ? -17.964 -3.751 1.916 1.00 96.94 274 THR A C 1
ATOM 2266 O O . THR A 1 274 ? -17.386 -3.413 0.882 1.00 96.94 274 THR A O 1
ATOM 2269 N N . ILE A 1 275 ? -17.305 -3.903 3.067 1.00 97.31 275 ILE A N 1
ATOM 2270 C CA . ILE A 1 275 ? -15.840 -3.783 3.145 1.00 97.31 275 ILE A CA 1
ATOM 2271 C C . ILE A 1 275 ? -15.159 -4.794 2.201 1.00 97.31 275 ILE A C 1
ATOM 2273 O O . ILE A 1 275 ? -14.181 -4.461 1.531 1.00 97.31 275 ILE A O 1
ATOM 2277 N N . GLY A 1 276 ? -15.688 -6.018 2.117 1.00 98.12 276 GLY A N 1
ATOM 2278 C CA . GLY A 1 276 ? -15.183 -7.069 1.235 1.00 98.12 276 GLY A CA 1
ATOM 2279 C C . GLY A 1 276 ? -15.291 -6.720 -0.247 1.00 98.12 276 GLY A C 1
ATOM 2280 O O . GLY A 1 276 ? -14.343 -6.947 -0.994 1.00 98.12 276 GLY A O 1
ATOM 2281 N N . GLU A 1 277 ? -16.398 -6.113 -0.675 1.00 98.00 277 GLU A N 1
ATOM 2282 C CA . GLU A 1 277 ? -16.545 -5.615 -2.049 1.00 98.00 277 GLU A CA 1
ATOM 2283 C C . GLU A 1 277 ? -15.513 -4.531 -2.377 1.00 98.00 277 GLU A C 1
ATOM 2285 O O . GLU A 1 277 ? -14.906 -4.578 -3.445 1.00 98.00 277 GLU A O 1
ATOM 2290 N N . ILE A 1 278 ? -15.248 -3.600 -1.453 1.00 97.62 278 ILE A N 1
ATOM 2291 C CA . ILE A 1 278 ? -14.217 -2.565 -1.638 1.00 97.62 278 ILE A CA 1
ATOM 2292 C C . ILE A 1 278 ? -12.830 -3.192 -1.800 1.00 97.62 278 ILE A C 1
ATOM 2294 O O . ILE A 1 278 ? -12.099 -2.826 -2.723 1.00 97.62 278 ILE A O 1
ATOM 2298 N N . LEU A 1 279 ? -12.481 -4.163 -0.949 1.00 98.31 279 LEU A N 1
ATOM 2299 C CA . LEU A 1 279 ? -11.213 -4.889 -1.046 1.00 98.31 279 LEU A CA 1
ATOM 2300 C C . LEU A 1 279 ? -11.082 -5.606 -2.396 1.00 98.31 279 LEU A C 1
ATOM 2302 O O . LEU A 1 279 ? -10.074 -5.453 -3.083 1.00 98.31 279 LEU A O 1
ATOM 2306 N N . ASN A 1 280 ? -12.115 -6.346 -2.803 1.00 98.25 280 ASN A N 1
ATOM 2307 C CA . ASN A 1 280 ? -12.127 -7.091 -4.063 1.00 98.25 280 ASN A CA 1
ATOM 2308 C C . ASN A 1 280 ? -12.041 -6.165 -5.283 1.00 98.25 280 ASN A C 1
ATOM 2310 O O . ASN A 1 280 ? -11.340 -6.468 -6.249 1.00 98.25 280 ASN A O 1
ATOM 2314 N N . ASN A 1 281 ? -12.708 -5.012 -5.238 1.00 97.31 281 ASN A N 1
ATOM 2315 C CA . ASN A 1 281 ? -12.612 -4.008 -6.293 1.00 97.31 281 ASN A CA 1
ATOM 2316 C C . ASN A 1 281 ? -11.192 -3.439 -6.396 1.00 97.31 281 ASN A C 1
ATOM 2318 O O . ASN A 1 281 ? -10.665 -3.355 -7.504 1.00 97.31 281 ASN A O 1
ATOM 2322 N N . GLY A 1 282 ? -10.547 -3.143 -5.260 1.00 97.94 282 GLY A N 1
ATOM 2323 C CA . GLY A 1 282 ? -9.136 -2.748 -5.225 1.00 97.94 282 GLY A CA 1
ATOM 2324 C C . GLY A 1 282 ? -8.215 -3.815 -5.827 1.00 97.94 282 GLY A C 1
ATOM 2325 O O . GLY A 1 282 ? -7.343 -3.499 -6.628 1.00 97.94 282 GLY A O 1
ATOM 2326 N N . MET A 1 283 ? -8.460 -5.095 -5.535 1.00 98.50 283 MET A N 1
ATOM 2327 C CA . MET A 1 283 ? -7.685 -6.213 -6.097 1.00 98.50 283 MET A CA 1
ATOM 2328 C C . MET A 1 283 ? -7.813 -6.304 -7.622 1.00 98.50 283 MET A C 1
ATOM 2330 O O . MET A 1 283 ? -6.819 -6.453 -8.337 1.00 98.50 283 MET A O 1
ATOM 2334 N N . ASN A 1 284 ? -9.038 -6.176 -8.134 1.00 98.06 284 ASN A N 1
ATOM 2335 C CA . ASN A 1 284 ? -9.308 -6.186 -9.571 1.00 98.06 284 ASN A CA 1
ATOM 2336 C C . ASN A 1 284 ? -8.647 -4.995 -10.281 1.00 98.06 284 ASN A C 1
ATOM 2338 O O . ASN A 1 284 ? -8.060 -5.155 -11.355 1.00 98.06 284 ASN A O 1
ATOM 2342 N N . GLN A 1 285 ? -8.721 -3.812 -9.668 1.00 96.94 285 GLN A N 1
ATOM 2343 C CA . GLN A 1 285 ? -8.094 -2.588 -10.157 1.00 96.94 285 GLN A CA 1
ATOM 2344 C C . GLN A 1 285 ? -6.569 -2.727 -10.213 1.00 96.94 285 GLN A C 1
ATOM 2346 O O . GLN A 1 285 ? -5.970 -2.512 -11.269 1.00 96.94 285 GLN A O 1
ATOM 2351 N N . LEU A 1 286 ? -5.953 -3.192 -9.127 1.00 98.25 286 LEU A N 1
ATOM 2352 C CA . LEU A 1 286 ? -4.515 -3.411 -9.042 1.00 98.25 286 LEU A CA 1
ATOM 2353 C C . LEU A 1 286 ? -4.023 -4.426 -10.086 1.00 98.25 286 LEU A C 1
ATOM 2355 O O . LEU A 1 286 ? -3.049 -4.167 -10.794 1.00 98.25 286 LEU A O 1
ATOM 2359 N N . SER A 1 287 ? -4.737 -5.544 -10.265 1.00 98.12 287 SER A N 1
ATOM 2360 C CA . SER A 1 287 ? -4.415 -6.536 -11.304 1.00 98.12 287 SER A CA 1
ATOM 2361 C C . SER A 1 287 ? -4.438 -5.924 -12.713 1.00 98.12 287 SER A C 1
ATOM 2363 O O . SER A 1 287 ? -3.550 -6.182 -13.535 1.00 98.12 287 SER A O 1
ATOM 2365 N N . LEU A 1 288 ? -5.432 -5.078 -13.008 1.00 97.56 288 LEU A N 1
ATOM 2366 C CA . LEU A 1 288 ? -5.530 -4.361 -14.282 1.00 97.56 288 LEU A CA 1
ATOM 2367 C C . LEU A 1 288 ? -4.369 -3.374 -14.475 1.00 97.56 288 LEU A C 1
ATOM 2369 O O . LEU A 1 288 ? -3.807 -3.286 -15.574 1.00 97.56 288 LEU A O 1
ATOM 2373 N N . TYR A 1 289 ? -4.002 -2.643 -13.426 1.00 98.12 289 TYR A N 1
ATOM 2374 C CA . TYR A 1 289 ? -2.901 -1.687 -13.458 1.00 98.12 289 TYR A CA 1
ATOM 2375 C C . TYR A 1 289 ? -1.565 -2.381 -13.682 1.00 98.12 289 TYR A C 1
ATOM 2377 O O . TYR A 1 289 ? -0.842 -1.999 -14.598 1.00 98.12 289 TYR A O 1
ATOM 2385 N N . MET A 1 290 ? -1.276 -3.469 -12.972 1.00 97.81 290 MET A N 1
ATOM 2386 C CA . MET A 1 290 ? -0.043 -4.238 -13.165 1.00 97.81 290 MET A CA 1
ATOM 2387 C C . MET A 1 290 ? 0.092 -4.784 -14.589 1.00 97.81 290 MET A C 1
ATOM 2389 O O . MET A 1 290 ? 1.147 -4.647 -15.208 1.00 97.81 290 MET A O 1
ATOM 2393 N N . LYS A 1 291 ? -0.996 -5.316 -15.162 1.00 97.56 291 LYS A N 1
ATOM 2394 C CA . LYS A 1 291 ? -1.044 -5.749 -16.573 1.00 97.56 291 LYS A CA 1
ATOM 2395 C C . LYS A 1 291 ? -0.867 -4.600 -17.565 1.00 97.56 291 LYS A C 1
ATOM 2397 O O . LYS A 1 291 ? -0.493 -4.827 -18.713 1.00 97.56 291 LYS A O 1
ATOM 2402 N N . THR A 1 292 ? -1.210 -3.378 -17.172 1.00 97.50 292 THR A N 1
ATOM 2403 C CA . THR A 1 292 ? -1.018 -2.189 -18.007 1.00 97.50 292 THR A CA 1
ATOM 2404 C C . THR A 1 292 ? 0.422 -1.701 -17.918 1.00 97.50 292 THR A C 1
ATOM 2406 O O . THR A 1 292 ? 1.033 -1.448 -18.953 1.00 97.50 292 THR A O 1
ATOM 2409 N N . ILE A 1 293 ? 0.982 -1.640 -16.709 1.00 97.12 293 ILE A N 1
ATOM 2410 C CA . ILE A 1 293 ? 2.369 -1.245 -16.451 1.00 97.12 293 ILE A CA 1
ATOM 2411 C C . ILE A 1 293 ? 3.330 -2.180 -17.187 1.00 97.12 293 ILE A C 1
ATOM 2413 O O . ILE A 1 293 ? 4.228 -1.700 -17.870 1.00 97.12 293 ILE A O 1
ATOM 2417 N N . SER A 1 294 ? 3.093 -3.496 -17.160 1.00 96.44 294 SER A N 1
ATOM 2418 C CA . SER A 1 294 ? 3.964 -4.485 -17.815 1.00 96.44 294 SER A CA 1
ATOM 2419 C C . SER A 1 294 ? 4.097 -4.336 -19.337 1.00 96.44 294 SER A C 1
ATOM 2421 O O . SER A 1 294 ? 5.003 -4.920 -19.932 1.00 96.44 294 SER A O 1
ATOM 2423 N N . LYS A 1 295 ? 3.243 -3.525 -19.978 1.00 95.88 295 LYS A N 1
ATOM 2424 C CA . LYS A 1 295 ? 3.338 -3.175 -21.406 1.00 95.88 295 LYS A CA 1
ATOM 2425 C C . LYS A 1 295 ? 4.382 -2.089 -21.694 1.00 95.88 295 LYS A C 1
ATOM 2427 O O . LYS A 1 295 ? 4.636 -1.791 -22.859 1.00 95.88 295 LYS A O 1
ATOM 2432 N N . GLY A 1 296 ? 4.987 -1.502 -20.662 1.00 94.81 296 GLY A N 1
ATOM 2433 C CA . GLY A 1 296 ? 5.988 -0.449 -20.786 1.00 94.81 296 GLY A CA 1
ATOM 2434 C C . GLY A 1 296 ? 5.379 0.906 -21.139 1.00 94.81 296 GLY A C 1
ATOM 2435 O O . GLY A 1 296 ? 4.224 1.194 -20.826 1.00 94.81 296 GLY A O 1
ATOM 2436 N N . ARG A 1 297 ? 6.176 1.776 -21.769 1.00 95.00 297 ARG A N 1
ATOM 2437 C CA . ARG A 1 297 ? 5.769 3.150 -22.092 1.00 95.00 297 ARG A CA 1
ATOM 2438 C C . ARG A 1 297 ? 4.670 3.169 -23.156 1.00 95.00 297 ARG A C 1
ATOM 2440 O O . ARG A 1 297 ? 4.836 2.602 -24.234 1.00 95.00 297 ARG A O 1
ATOM 2447 N N . ALA A 1 298 ? 3.592 3.896 -22.888 1.00 93.88 298 ALA A N 1
ATOM 2448 C CA . ALA A 1 298 ? 2.609 4.238 -23.903 1.00 93.88 298 ALA A CA 1
ATOM 2449 C C . ALA A 1 298 ? 3.240 5.194 -24.933 1.00 93.88 298 ALA A C 1
ATOM 2451 O O . ALA A 1 298 ? 3.808 6.224 -24.571 1.00 93.88 298 ALA A O 1
ATOM 2452 N N . MET A 1 299 ? 3.128 4.871 -26.224 1.00 86.88 299 MET A N 1
ATOM 2453 C CA . MET A 1 299 ? 3.613 5.737 -27.309 1.00 86.88 299 MET A CA 1
ATOM 2454 C C . MET A 1 299 ? 2.802 7.033 -27.396 1.00 86.88 299 MET A C 1
ATOM 2456 O O . MET A 1 299 ? 3.324 8.088 -27.741 1.00 86.88 299 MET A O 1
ATOM 2460 N N . ASN A 1 300 ? 1.505 6.930 -27.118 1.00 86.75 300 ASN A N 1
ATOM 2461 C CA . ASN A 1 300 ? 0.535 8.015 -27.122 1.00 86.75 300 ASN A CA 1
ATOM 2462 C C . ASN A 1 300 ? -0.727 7.563 -26.363 1.00 86.75 300 ASN A C 1
ATOM 2464 O O . ASN A 1 300 ? -0.776 6.469 -25.801 1.00 86.75 300 ASN A O 1
ATOM 2468 N N . TYR A 1 301 ? -1.786 8.372 -26.411 1.00 87.62 301 TYR A N 1
ATOM 2469 C CA . TYR A 1 301 ? -3.072 8.066 -25.776 1.00 87.62 301 TYR A CA 1
ATOM 2470 C C . TYR A 1 301 ? -3.849 6.888 -26.382 1.00 87.62 301 TYR A C 1
ATOM 2472 O O . TYR A 1 301 ? -4.900 6.546 -25.851 1.00 87.62 301 TYR A O 1
ATOM 2480 N N . SER A 1 302 ? -3.375 6.280 -27.471 1.00 84.81 302 SER A N 1
ATOM 2481 C CA . SER A 1 302 ? -4.039 5.162 -28.160 1.00 84.81 302 SER A CA 1
ATOM 2482 C C . SER A 1 302 ? -3.487 3.797 -27.736 1.00 84.81 302 SER A C 1
ATOM 2484 O O . SER A 1 302 ? -4.202 2.798 -27.807 1.00 84.81 302 SER A O 1
ATOM 2486 N N . SER A 1 303 ? -2.237 3.741 -27.270 1.00 91.44 303 SER A N 1
ATOM 2487 C CA . SER A 1 303 ? -1.595 2.520 -26.771 1.00 91.44 303 SER A CA 1
ATOM 2488 C C . SER A 1 303 ? -1.702 2.430 -25.252 1.00 91.44 303 SER A C 1
ATOM 2490 O O . SER A 1 303 ? -1.344 3.381 -24.562 1.00 91.44 303 SER A O 1
ATOM 2492 N N . SER A 1 304 ? -2.139 1.287 -24.724 1.00 94.62 304 SER A N 1
ATOM 2493 C CA . SER A 1 304 ? -2.132 1.064 -23.276 1.00 94.62 304 SER A CA 1
ATOM 2494 C C . SER A 1 304 ? -0.711 0.899 -22.743 1.00 94.62 304 SER A C 1
ATOM 2496 O O . SER A 1 304 ? 0.069 0.171 -23.358 1.00 94.62 304 SER A O 1
ATOM 2498 N N . GLY A 1 305 ? -0.413 1.491 -21.594 1.00 96.69 305 GLY A N 1
ATOM 2499 C CA . GLY A 1 305 ? 0.907 1.450 -20.970 1.00 96.69 305 GLY A CA 1
ATOM 2500 C C . GLY A 1 305 ? 1.082 2.571 -19.950 1.00 96.69 305 GLY A C 1
ATOM 2501 O O . GLY A 1 305 ? 0.130 3.283 -19.624 1.00 96.69 305 GLY A O 1
ATOM 2502 N N . VAL A 1 306 ? 2.310 2.747 -19.477 1.00 97.06 306 VAL A N 1
ATOM 2503 C CA . VAL A 1 306 ? 2.691 3.844 -18.582 1.00 97.06 306 VAL A CA 1
ATOM 2504 C C . VAL A 1 306 ? 2.743 5.161 -19.348 1.00 97.06 306 VAL A C 1
ATOM 2506 O O . VAL A 1 306 ? 3.378 5.253 -20.403 1.00 97.06 306 VAL A O 1
ATOM 2509 N N . PHE A 1 307 ? 2.109 6.187 -18.791 1.00 95.56 307 PHE A N 1
ATOM 2510 C CA . PHE A 1 307 ? 2.089 7.548 -19.313 1.00 95.56 307 PHE A CA 1
ATOM 2511 C C . PHE A 1 307 ? 2.412 8.534 -18.184 1.00 95.56 307 PHE A C 1
ATOM 2513 O O . PHE A 1 307 ? 1.597 9.371 -17.814 1.00 95.56 307 PHE A O 1
ATOM 2520 N N . ASP A 1 308 ? 3.608 8.394 -17.616 1.00 95.69 308 ASP A N 1
ATOM 2521 C CA . ASP A 1 308 ? 4.108 9.229 -16.525 1.00 95.69 308 ASP A CA 1
ATOM 2522 C C . ASP A 1 308 ? 5.496 9.760 -16.895 1.00 95.69 308 ASP A C 1
ATOM 2524 O O . ASP A 1 308 ? 6.390 8.990 -17.250 1.00 95.69 308 ASP A O 1
ATOM 2528 N N . GLU A 1 309 ? 5.670 11.079 -16.868 1.00 94.56 309 GLU A N 1
ATOM 2529 C CA . GLU A 1 309 ? 6.920 11.736 -17.273 1.00 94.56 309 GLU A CA 1
ATOM 2530 C C . GLU A 1 309 ? 8.034 11.604 -16.233 1.00 94.56 309 GLU A C 1
ATOM 2532 O O . GLU A 1 309 ? 9.212 11.680 -16.582 1.00 94.56 309 GLU A O 1
ATOM 2537 N N . ARG A 1 310 ? 7.669 11.330 -14.975 1.00 94.88 310 ARG A N 1
ATOM 2538 C CA . ARG A 1 310 ? 8.606 11.165 -13.856 1.00 94.88 310 ARG A CA 1
ATOM 2539 C C . ARG A 1 310 ? 9.360 9.838 -13.925 1.00 94.88 310 ARG A C 1
ATOM 2541 O O . ARG A 1 310 ? 10.215 9.585 -13.081 1.00 94.88 310 ARG A O 1
ATOM 2548 N N . VAL A 1 311 ? 9.034 8.974 -14.893 1.00 94.06 311 VAL A N 1
ATOM 2549 C CA . VAL A 1 311 ? 9.627 7.643 -15.041 1.00 94.06 311 VAL A CA 1
ATOM 2550 C C . VAL A 1 311 ? 10.210 7.438 -16.428 1.00 94.06 311 VAL A C 1
ATOM 2552 O O . VAL A 1 311 ? 9.522 7.432 -17.450 1.00 94.06 311 VAL A O 1
ATOM 2555 N N . LYS A 1 312 ? 11.506 7.143 -16.456 1.00 93.44 312 LYS A N 1
ATOM 2556 C CA . LYS A 1 312 ? 12.196 6.633 -17.632 1.00 93.44 312 LYS A CA 1
ATOM 2557 C C . LYS A 1 312 ? 12.038 5.119 -17.706 1.00 93.44 312 LYS A C 1
ATOM 2559 O O . LYS A 1 312 ? 12.405 4.396 -16.780 1.00 93.44 312 LYS A O 1
ATOM 2564 N N . ILE A 1 313 ? 11.545 4.647 -18.849 1.00 94.12 313 ILE A N 1
ATOM 2565 C CA . ILE A 1 313 ? 11.326 3.224 -19.122 1.00 94.12 313 ILE A CA 1
ATOM 2566 C C . ILE A 1 313 ? 12.293 2.761 -20.206 1.00 94.12 313 ILE A C 1
ATOM 2568 O O . ILE A 1 313 ? 12.345 3.345 -21.289 1.00 94.12 313 ILE A O 1
ATOM 2572 N N . SER A 1 314 ? 13.032 1.693 -19.927 1.00 92.75 314 SER A N 1
ATOM 2573 C CA . SER A 1 314 ? 13.937 1.038 -20.877 1.00 92.75 314 SER A CA 1
ATOM 2574 C C . SER A 1 314 ? 13.665 -0.460 -20.927 1.00 92.75 314 SER A C 1
ATOM 2576 O O . SER A 1 314 ? 13.171 -1.031 -19.957 1.00 92.75 314 SER A O 1
ATOM 2578 N N . LYS A 1 315 ? 14.002 -1.118 -22.041 1.00 93.44 315 LYS A N 1
ATOM 2579 C CA . LYS A 1 315 ? 13.974 -2.587 -22.104 1.00 93.44 315 LYS A CA 1
ATOM 2580 C C . LYS A 1 315 ? 14.956 -3.174 -21.086 1.00 93.44 315 LYS A C 1
ATOM 2582 O O . LYS A 1 315 ? 16.010 -2.589 -20.838 1.00 93.44 315 LYS A O 1
ATOM 2587 N N . SER A 1 316 ? 14.612 -4.320 -20.520 1.00 90.81 316 SER A N 1
ATOM 2588 C CA . SER A 1 316 ? 15.458 -5.073 -19.597 1.00 90.81 316 SER A CA 1
ATOM 2589 C C . SER A 1 316 ? 15.187 -6.570 -19.712 1.00 90.81 316 SER A C 1
ATOM 2591 O O . SER A 1 316 ? 14.261 -6.998 -20.406 1.00 90.81 316 SER A O 1
ATOM 2593 N N . ASN A 1 317 ? 15.995 -7.367 -19.012 1.00 90.56 317 ASN A N 1
ATOM 2594 C CA . ASN A 1 317 ? 15.669 -8.767 -18.776 1.00 90.56 317 ASN A CA 1
ATOM 2595 C C . ASN A 1 317 ? 14.328 -8.885 -18.022 1.00 90.56 317 ASN A C 1
ATOM 2597 O O . ASN A 1 317 ? 13.974 -7.965 -17.266 1.00 90.56 317 ASN A O 1
ATOM 2601 N N . PRO A 1 318 ? 13.602 -10.006 -18.202 1.00 91.31 318 PRO A N 1
ATOM 2602 C CA . PRO A 1 318 ? 12.356 -10.255 -17.494 1.00 91.31 318 PRO A CA 1
ATOM 2603 C C . PRO A 1 318 ? 12.513 -10.039 -15.989 1.00 91.31 318 PRO A C 1
ATOM 2605 O O . PRO A 1 318 ? 13.451 -10.532 -15.361 1.00 91.31 318 PRO A O 1
ATOM 2608 N N . ASN A 1 319 ? 11.589 -9.282 -15.419 1.00 90.75 319 ASN A N 1
ATOM 2609 C CA . ASN A 1 319 ? 11.487 -9.026 -13.992 1.00 90.75 319 ASN A CA 1
ATOM 2610 C C . ASN A 1 319 ? 10.019 -9.003 -13.563 1.00 90.75 319 ASN A C 1
ATOM 2612 O O . ASN A 1 319 ? 9.130 -9.241 -14.384 1.00 90.75 319 ASN A O 1
ATOM 2616 N N . LYS A 1 320 ? 9.766 -8.780 -12.273 1.00 92.62 320 LYS A N 1
ATOM 2617 C CA . LYS A 1 320 ? 8.440 -8.947 -11.682 1.00 92.62 320 LYS A CA 1
ATOM 2618 C C . LYS A 1 320 ? 7.879 -7.626 -11.177 1.00 92.62 320 LYS A C 1
ATOM 2620 O O . LYS A 1 320 ? 8.565 -6.823 -10.549 1.00 92.62 320 LYS A O 1
ATOM 2625 N N . LEU A 1 321 ? 6.592 -7.442 -11.418 1.00 95.44 321 LEU A N 1
ATOM 2626 C CA . LEU A 1 321 ? 5.755 -6.503 -10.697 1.00 95.44 321 LEU A CA 1
ATOM 2627 C C . LEU A 1 321 ? 5.056 -7.280 -9.587 1.00 95.44 321 LEU A C 1
ATOM 2629 O O . LEU A 1 321 ? 4.425 -8.303 -9.860 1.00 95.44 321 LEU A O 1
ATOM 2633 N N . LYS A 1 322 ? 5.154 -6.770 -8.365 1.00 96.06 322 LYS A N 1
ATOM 2634 C CA . LYS A 1 322 ? 4.422 -7.250 -7.191 1.00 96.06 322 LYS A CA 1
ATOM 2635 C C . LYS A 1 322 ? 3.372 -6.217 -6.818 1.00 96.06 322 LYS A C 1
ATOM 2637 O O . LYS A 1 322 ? 3.586 -5.024 -7.028 1.00 96.06 322 LYS A O 1
ATOM 2642 N N . GLY A 1 323 ? 2.243 -6.653 -6.280 1.00 97.25 323 GLY A N 1
ATOM 2643 C CA . GLY A 1 323 ? 1.150 -5.747 -5.958 1.00 97.25 323 GLY A CA 1
ATOM 2644 C C . GLY A 1 323 ? 0.497 -6.092 -4.638 1.00 97.25 323 GLY A C 1
ATOM 2645 O O . GLY A 1 323 ? 0.181 -7.256 -4.396 1.00 97.25 323 GLY A O 1
ATOM 2646 N N . PHE A 1 324 ? 0.233 -5.067 -3.831 1.00 98.50 324 PHE A N 1
ATOM 2647 C CA . PHE A 1 324 ? -0.538 -5.191 -2.605 1.00 98.50 324 PHE A CA 1
ATOM 2648 C C . PHE A 1 324 ? -1.699 -4.204 -2.571 1.00 98.50 324 PHE A C 1
ATOM 2650 O O . PHE A 1 324 ? -1.520 -3.011 -2.813 1.00 98.50 324 PHE A O 1
ATOM 2657 N N . VAL A 1 325 ? -2.878 -4.694 -2.193 1.00 98.69 325 VAL A N 1
ATOM 2658 C CA . VAL A 1 325 ? -3.967 -3.831 -1.730 1.00 98.69 325 VAL A CA 1
ATOM 2659 C C . VAL A 1 325 ? -3.843 -3.689 -0.221 1.00 98.69 325 VAL A C 1
ATOM 2661 O O . VAL A 1 325 ? -3.839 -4.695 0.491 1.00 98.69 325 VAL A O 1
ATOM 2664 N N . ILE A 1 326 ? -3.761 -2.454 0.268 1.00 98.75 326 ILE A N 1
ATOM 2665 C CA . ILE A 1 326 ? -3.762 -2.113 1.691 1.00 98.75 326 ILE A CA 1
ATOM 2666 C C . ILE A 1 326 ? -5.106 -1.473 2.018 1.00 98.75 326 ILE A C 1
ATOM 2668 O O . ILE A 1 326 ? -5.417 -0.371 1.571 1.00 98.75 326 ILE A O 1
ATOM 2672 N N . LEU A 1 327 ? -5.897 -2.163 2.830 1.00 98.56 327 LEU A N 1
ATOM 2673 C CA . LEU A 1 327 ? -7.192 -1.705 3.304 1.00 98.56 327 LEU A CA 1
ATOM 2674 C C . LEU A 1 327 ? -7.077 -1.286 4.768 1.00 98.56 327 LEU A C 1
ATOM 2676 O O . LEU A 1 327 ? -6.938 -2.124 5.661 1.00 98.56 327 LEU A O 1
ATOM 2680 N N . VAL A 1 328 ? -7.179 0.013 5.022 1.00 98.12 328 VAL A N 1
ATOM 2681 C CA . VAL A 1 328 ? -7.211 0.564 6.378 1.00 98.12 328 VAL A CA 1
ATOM 2682 C C . VAL A 1 328 ? -8.655 0.810 6.792 1.00 98.12 328 VAL A C 1
ATOM 2684 O O . VAL A 1 328 ? -9.423 1.438 6.069 1.00 98.12 328 VAL A O 1
ATOM 2687 N N . ILE A 1 329 ? -9.024 0.323 7.972 1.00 96.19 329 ILE A N 1
ATOM 2688 C CA . ILE A 1 329 ? -10.350 0.475 8.563 1.00 96.19 329 ILE A CA 1
ATOM 2689 C C . ILE A 1 329 ? -10.177 1.229 9.880 1.00 96.19 329 ILE A C 1
ATOM 2691 O O . ILE A 1 329 ? -9.567 0.717 10.822 1.00 96.19 329 ILE A O 1
ATOM 2695 N N . GLY A 1 330 ? -10.679 2.465 9.925 1.00 93.62 330 GLY A N 1
ATOM 2696 C CA . GLY A 1 330 ? -10.366 3.387 11.017 1.00 93.62 330 GLY A CA 1
ATOM 2697 C C . GLY A 1 330 ? -8.869 3.693 11.071 1.00 93.62 330 GLY A C 1
ATOM 2698 O O . GLY A 1 330 ? -8.296 4.072 10.051 1.00 93.62 330 GLY A O 1
ATOM 2699 N N . PHE A 1 331 ? -8.232 3.555 12.235 1.00 93.62 331 PHE A N 1
ATOM 2700 C CA . PHE A 1 331 ? -6.768 3.679 12.380 1.00 93.62 331 PHE A CA 1
ATOM 2701 C C . PHE A 1 331 ? -6.098 2.411 12.913 1.00 93.62 331 PHE A C 1
ATOM 2703 O O . PHE A 1 331 ? -4.874 2.288 12.844 1.00 93.62 331 PHE A O 1
ATOM 2710 N N . ARG A 1 332 ? -6.876 1.460 13.438 1.00 94.00 332 ARG A N 1
ATOM 2711 C CA . ARG A 1 332 ? -6.338 0.287 14.141 1.00 94.00 332 ARG A CA 1
ATOM 2712 C C . ARG A 1 332 ? -6.269 -0.967 13.297 1.00 94.00 332 ARG A C 1
ATOM 2714 O O . ARG A 1 332 ? -5.334 -1.763 13.454 1.00 94.00 332 ARG A O 1
ATOM 2721 N N . ARG A 1 333 ? -7.264 -1.173 12.436 1.00 96.19 333 ARG A N 1
ATOM 2722 C CA . ARG A 1 333 ? -7.386 -2.399 11.658 1.00 96.19 333 ARG A CA 1
ATOM 2723 C C . ARG A 1 333 ? -6.850 -2.167 10.255 1.00 96.19 333 ARG A C 1
ATOM 2725 O O . ARG A 1 333 ? -7.336 -1.313 9.524 1.00 96.19 333 ARG A O 1
ATOM 2732 N N . ILE A 1 334 ? -5.852 -2.959 9.884 1.00 98.19 334 ILE A N 1
ATOM 2733 C CA . ILE A 1 334 ? -5.293 -2.973 8.536 1.00 98.19 334 ILE A CA 1
ATOM 2734 C C . ILE A 1 334 ? -5.397 -4.398 8.020 1.00 98.19 334 ILE A C 1
ATOM 2736 O O . ILE A 1 334 ? -4.913 -5.329 8.664 1.00 98.19 334 ILE A O 1
ATOM 2740 N N . LEU A 1 335 ? -6.054 -4.554 6.880 1.00 98.38 335 LEU A N 1
ATOM 2741 C CA . LEU A 1 335 ? -6.061 -5.778 6.096 1.00 98.38 335 LEU A CA 1
ATOM 2742 C C . LEU A 1 335 ? -5.222 -5.539 4.846 1.00 98.38 335 LEU A C 1
ATOM 2744 O O . LEU A 1 335 ? -5.128 -4.416 4.352 1.00 98.38 335 LEU A O 1
ATOM 2748 N N . TRP A 1 336 ? -4.623 -6.595 4.321 1.00 98.44 336 TRP A N 1
ATOM 2749 C CA . TRP A 1 336 ? -3.909 -6.520 3.058 1.00 98.44 336 TRP A CA 1
ATOM 2750 C C . TRP A 1 336 ? -4.068 -7.819 2.276 1.00 98.44 336 TRP A C 1
ATOM 2752 O O . TRP A 1 336 ? -4.400 -8.869 2.841 1.00 98.44 336 TRP A O 1
ATOM 2762 N N . ARG A 1 337 ? -3.866 -7.726 0.962 1.00 98.19 337 ARG A N 1
ATOM 2763 C CA . ARG A 1 337 ? -3.862 -8.852 0.023 1.00 98.19 337 ARG A CA 1
ATOM 2764 C C . ARG A 1 337 ? -2.811 -8.620 -1.051 1.00 98.19 337 ARG A C 1
ATOM 2766 O O . ARG A 1 337 ? -2.679 -7.494 -1.525 1.00 98.19 337 ARG A O 1
ATOM 2773 N N . SER A 1 338 ? -2.090 -9.668 -1.429 1.00 97.19 338 SER A N 1
ATOM 2774 C CA . SER A 1 338 ? -1.249 -9.667 -2.624 1.00 97.19 338 SER A CA 1
ATOM 2775 C C . SER A 1 338 ? -2.056 -10.109 -3.842 1.00 97.19 338 SER A C 1
ATOM 2777 O O . SER A 1 338 ? -2.927 -10.975 -3.736 1.00 97.19 338 SER A O 1
ATOM 2779 N N . VAL A 1 339 ? -1.775 -9.507 -4.996 1.00 95.88 339 VAL A N 1
ATOM 2780 C CA . VAL A 1 339 ? -2.233 -9.996 -6.308 1.00 95.88 339 VAL A CA 1
ATOM 2781 C C . VAL A 1 339 ? -1.129 -10.816 -6.973 1.00 95.88 339 VAL A C 1
ATOM 2783 O O . VAL A 1 339 ? 0.046 -10.657 -6.642 1.00 95.88 339 VAL A O 1
ATOM 2786 N N . ASP A 1 340 ? -1.502 -11.653 -7.940 1.00 95.50 340 ASP A N 1
ATOM 2787 C CA . ASP A 1 340 ? -0.543 -12.446 -8.711 1.00 95.50 340 ASP A CA 1
ATOM 2788 C C . ASP A 1 340 ? 0.541 -11.569 -9.352 1.00 95.50 340 ASP A C 1
ATOM 2790 O O . ASP A 1 340 ? 0.261 -10.524 -9.954 1.00 95.50 340 ASP A O 1
ATOM 2794 N N . GLU A 1 341 ? 1.789 -12.029 -9.255 1.00 94.94 341 GLU A N 1
ATOM 2795 C CA . GLU A 1 341 ? 2.934 -11.354 -9.856 1.00 94.94 341 GLU A CA 1
ATOM 2796 C C . GLU A 1 341 ? 2.769 -11.238 -11.380 1.00 94.94 341 GLU A C 1
ATOM 2798 O O . GLU A 1 341 ? 2.360 -12.178 -12.068 1.00 94.94 341 GLU A O 1
ATOM 2803 N N . VAL A 1 342 ? 3.159 -10.091 -11.942 1.00 96.69 342 VAL A N 1
ATOM 2804 C CA . VAL A 1 342 ? 3.141 -9.866 -13.394 1.00 96.69 342 VAL A CA 1
ATOM 2805 C C . VAL A 1 342 ? 4.568 -9.734 -13.906 1.00 96.69 342 VAL A C 1
ATOM 2807 O O . VAL A 1 342 ? 5.329 -8.885 -13.449 1.00 96.69 342 VAL A O 1
ATOM 2810 N N . THR A 1 343 ? 4.935 -10.549 -14.894 1.00 95.62 343 THR A N 1
ATOM 2811 C CA . THR A 1 343 ? 6.245 -10.431 -15.551 1.00 95.62 343 THR A CA 1
ATOM 2812 C C . THR A 1 343 ? 6.275 -9.221 -16.486 1.00 95.62 343 THR A C 1
ATOM 2814 O O . THR A 1 343 ? 5.316 -8.958 -17.214 1.00 95.62 343 THR A O 1
ATOM 2817 N N . THR A 1 344 ? 7.387 -8.491 -16.496 1.00 94.56 344 THR A N 1
ATOM 2818 C CA . THR A 1 344 ? 7.630 -7.327 -17.356 1.00 94.56 344 THR A CA 1
ATOM 2819 C C . THR A 1 344 ? 9.055 -7.356 -17.910 1.00 94.56 344 THR A C 1
ATOM 2821 O O . THR A 1 344 ? 9.989 -7.764 -17.226 1.00 94.56 344 THR A O 1
ATOM 2824 N N . ASN A 1 345 ? 9.237 -6.886 -19.146 1.00 94.88 345 ASN A N 1
ATOM 2825 C CA . ASN A 1 345 ? 10.542 -6.801 -19.828 1.00 94.88 345 ASN A CA 1
ATOM 2826 C C . ASN A 1 345 ? 11.084 -5.364 -19.840 1.00 94.88 345 ASN A C 1
ATOM 2828 O O . ASN A 1 345 ? 11.761 -4.930 -20.778 1.00 94.88 345 ASN A O 1
ATOM 2832 N N . TYR A 1 346 ? 10.698 -4.597 -18.824 1.00 94.00 346 TYR A N 1
ATO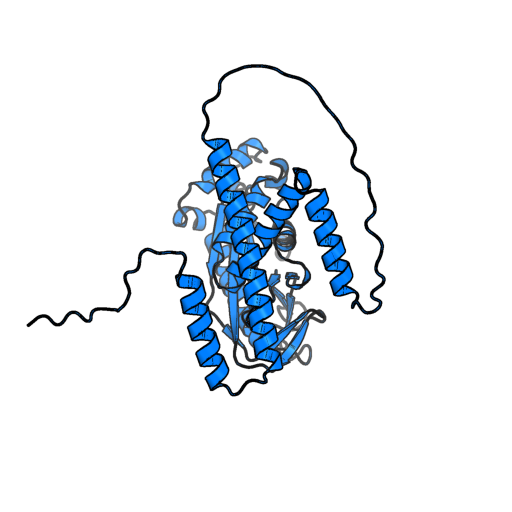M 2833 C CA . TYR A 1 346 ? 11.002 -3.182 -18.703 1.00 94.00 346 TYR A CA 1
ATOM 2834 C C . TYR A 1 346 ? 11.611 -2.884 -17.341 1.00 94.00 346 TYR A C 1
ATOM 2836 O O . TYR A 1 346 ? 11.196 -3.454 -16.330 1.00 94.00 346 TYR A O 1
ATOM 2844 N N . LYS A 1 347 ? 12.571 -1.960 -17.334 1.00 92.56 347 LYS A N 1
ATOM 2845 C CA . LYS A 1 347 ? 13.116 -1.318 -16.143 1.00 92.56 347 LYS A CA 1
ATOM 2846 C C . LYS A 1 347 ? 12.538 0.088 -16.045 1.00 92.56 347 LYS A C 1
ATOM 2848 O O . LYS A 1 347 ? 12.446 0.792 -17.053 1.00 92.56 347 LYS A O 1
ATOM 2853 N N . TYR A 1 348 ? 12.194 0.479 -14.828 1.00 93.25 348 TYR A N 1
ATOM 2854 C CA . TYR A 1 348 ? 11.626 1.775 -14.485 1.00 93.25 348 TYR A CA 1
ATOM 2855 C C . TYR A 1 348 ? 12.648 2.512 -13.624 1.00 93.25 348 TYR A C 1
ATOM 2857 O O . TYR A 1 348 ? 13.202 1.923 -12.702 1.00 93.25 348 TYR A O 1
ATOM 2865 N N . ASN A 1 349 ? 12.938 3.769 -13.946 1.00 90.94 349 ASN A N 1
ATOM 2866 C CA . ASN A 1 349 ? 13.809 4.621 -13.137 1.00 90.94 349 ASN A CA 1
ATOM 2867 C C . ASN A 1 349 ? 13.151 5.987 -13.002 1.00 90.94 349 ASN A C 1
ATOM 2869 O O . ASN A 1 349 ? 12.617 6.498 -13.990 1.00 90.94 349 ASN A O 1
ATOM 2873 N N . LYS A 1 350 ? 13.205 6.576 -11.810 1.00 90.81 350 LYS A N 1
ATOM 2874 C CA . LYS A 1 350 ? 12.756 7.951 -11.602 1.00 90.81 350 LYS A CA 1
ATOM 2875 C C . LYS A 1 350 ? 13.688 8.917 -12.346 1.00 90.81 350 LYS A C 1
ATOM 2877 O O . LYS A 1 350 ? 14.883 8.636 -12.453 1.00 90.81 350 LYS A O 1
ATOM 2882 N N . VAL A 1 351 ? 13.120 9.973 -12.927 1.00 88.75 351 VAL A N 1
ATOM 2883 C CA . VAL A 1 351 ? 13.849 11.038 -13.645 1.00 88.75 351 VAL A CA 1
ATOM 2884 C C . VAL A 1 351 ? 14.271 12.137 -12.689 1.00 88.75 351 VAL A C 1
ATOM 2886 O O . VAL A 1 351 ? 13.442 12.486 -11.816 1.00 88.75 351 VAL A O 1
#

Foldseek 3Di:
DDDDPDDPDPDPPPPCPLVVVVVVVVVVVVVVVDDPVVVVVSVVVSVVVVVVVVVVVVVVVVVVVVVPDDDDDDDDDDDDDDDDDDDDDDDPPDDDPVVVVVVVVVVVCVVCVVPPVSVVVVVLVVLLVVCLVCVLVVRNPSVVVVLLVLLVPDDLVCLQVDFQVNSLVSSCVSHDVQFKDAQFKWQLALVDDPPPNRIGTQGIWGADPPDQEIEGEHEGEARLQQLCVVPPDRDDSVVSVVVLVVLLPDDPVVQQARKGWDQDPVVRDIDIDGNVVRQVVSLVVQVSVQVQQLVPDDPDSRHTHGDDPQKDKDFAQKDKYKYKYWYHYRSRDIDMDIHDIDIHRIGIGGD

Mean predicted aligned error: 15.23 Å

pLDDT: mean 81.35, std 19.45, range [28.75, 98.75]

Solvent-accessible surface area (backbone atoms only — not comparable to full-atom values): 20228 Å² total; per-residue (Å²): 136,88,80,79,82,78,75,88,76,93,63,99,49,86,82,52,54,64,59,52,53,50,51,54,52,50,54,56,46,60,74,64,74,62,59,70,70,58,55,56,50,52,54,50,51,51,53,52,50,52,53,49,52,52,54,51,50,52,49,54,54,48,54,55,59,71,70,68,67,82,93,76,91,81,90,86,82,89,83,92,78,91,86,86,81,86,84,78,85,78,85,77,89,83,68,62,72,67,60,54,49,52,52,52,53,51,51,52,49,64,77,37,63,85,40,66,70,54,46,51,54,51,53,52,50,50,54,35,51,53,16,49,55,34,38,55,71,74,38,51,64,57,38,54,55,54,52,42,53,59,42,63,70,49,59,66,77,46,52,72,74,49,40,46,74,58,50,47,57,56,54,53,74,56,41,64,67,85,34,50,39,68,56,39,30,29,23,61,32,26,86,43,56,89,90,67,59,14,58,46,63,43,53,33,37,34,52,47,89,74,78,69,33,31,36,36,40,37,72,42,52,46,35,48,56,30,54,42,66,87,47,98,60,88,74,53,62,66,57,46,51,53,49,31,58,52,55,50,75,50,55,66,74,62,54,31,67,36,61,33,43,48,78,36,81,86,79,72,39,79,44,79,50,32,47,41,56,55,51,53,50,45,46,56,50,47,55,53,48,49,64,25,48,45,60,33,68,31,89,48,74,64,39,47,3,33,58,44,88,60,46,49,71,42,82,45,72,80,31,40,38,41,38,35,34,42,37,35,40,51,52,65,30,72,49,71,47,75,54,85,70,38,73,21,46,54,42,78,41,70,106